Protein AF-0000000080278415 (afdb_homodimer)

Structure (mmCIF, N/CA/C/O backbone):
data_AF-0000000080278415-model_v1
#
loop_
_entity.id
_entity.type
_entity.pdbx_description
1 polymer 'MarR family transcriptional regulator'
#
loop_
_atom_site.group_PDB
_atom_site.id
_atom_site.type_symbol
_atom_site.label_atom_id
_atom_site.label_alt_id
_atom_site.label_comp_id
_atom_site.label_asym_id
_atom_site.label_entity_id
_atom_site.label_seq_id
_atom_site.pdbx_PDB_ins_code
_atom_site.Cartn_x
_atom_site.Cartn_y
_atom_site.Cartn_z
_atom_site.occupancy
_atom_site.B_iso_or_equiv
_atom_site.auth_seq_id
_atom_site.auth_comp_id
_atom_site.auth_asym_id
_atom_site.auth_atom_id
_atom_site.pdbx_PDB_model_num
ATOM 1 N N . MET A 1 1 ? 17.547 10.977 10.539 1 76.75 1 MET A N 1
ATOM 2 C CA . MET A 1 1 ? 17.5 10.383 9.203 1 76.75 1 MET A CA 1
ATOM 3 C C . MET A 1 1 ? 16.453 9.281 9.125 1 76.75 1 MET A C 1
ATOM 5 O O . MET A 1 1 ? 15.773 9.125 8.109 1 76.75 1 MET A O 1
ATOM 9 N N . GLN A 1 2 ? 16.172 8.758 10.32 1 91.12 2 GLN A N 1
ATOM 10 C CA . GLN A 1 2 ? 15.25 7.633 10.367 1 91.12 2 GLN A CA 1
ATOM 11 C C . GLN A 1 2 ? 13.812 8.078 10.109 1 91.12 2 GLN A C 1
ATOM 13 O O . GLN A 1 2 ? 13.109 7.477 9.297 1 91.12 2 GLN A O 1
ATOM 18 N N . ALA A 1 3 ? 13.523 9.219 10.625 1 93.81 3 ALA A N 1
ATOM 19 C CA . ALA A 1 3 ? 12.148 9.695 10.484 1 93.81 3 ALA A CA 1
ATOM 20 C C . ALA A 1 3 ? 11.852 10.078 9.039 1 93.81 3 ALA A C 1
ATOM 22 O O . ALA A 1 3 ? 10.766 9.797 8.523 1 93.81 3 ALA A O 1
ATOM 23 N N . ARG A 1 4 ? 12.812 10.695 8.398 1 95.94 4 ARG A N 1
ATOM 24 C CA . ARG A 1 4 ? 12.641 11.078 6.996 1 95.94 4 ARG A CA 1
ATOM 25 C C . ARG A 1 4 ? 12.516 9.844 6.105 1 95.94 4 ARG A C 1
ATOM 27 O O . ARG A 1 4 ? 11.625 9.773 5.258 1 95.94 4 ARG A O 1
ATOM 34 N N . THR A 1 5 ? 13.367 8.867 6.336 1 97.5 5 THR A N 1
ATOM 35 C CA . THR A 1 5 ? 13.352 7.652 5.535 1 97.5 5 THR A CA 1
ATOM 36 C C . THR A 1 5 ? 12.039 6.895 5.719 1 97.5 5 THR A C 1
ATOM 38 O O . THR A 1 5 ? 11.477 6.371 4.754 1 97.5 5 THR A O 1
ATOM 41 N N . ALA A 1 6 ? 11.57 6.91 6.973 1 97.44 6 ALA A N 1
ATOM 42 C CA . ALA A 1 6 ? 10.289 6.281 7.277 1 97.44 6 ALA A CA 1
ATOM 43 C C . ALA A 1 6 ? 9.148 6.965 6.527 1 97.44 6 ALA A C 1
ATOM 45 O O . ALA A 1 6 ? 8.258 6.297 5.996 1 97.44 6 ALA A O 1
ATOM 46 N N . ASN A 1 7 ? 9.211 8.234 6.453 1 97.5 7 ASN A N 1
ATOM 47 C CA . ASN A 1 7 ? 8.18 9 5.766 1 97.5 7 ASN A CA 1
ATOM 48 C C . ASN A 1 7 ? 8.203 8.75 4.262 1 97.5 7 ASN A C 1
ATOM 50 O O . ASN A 1 7 ? 7.152 8.547 3.643 1 97.5 7 ASN A O 1
ATOM 54 N N . LEU A 1 8 ? 9.375 8.711 3.654 1 98 8 LEU A N 1
ATOM 55 C CA . LEU A 1 8 ? 9.523 8.43 2.232 1 98 8 LEU A CA 1
ATOM 56 C C . LEU A 1 8 ? 9.031 7.016 1.911 1 98 8 LEU A C 1
ATOM 58 O O . LEU A 1 8 ? 8.375 6.801 0.895 1 98 8 LEU A O 1
ATOM 62 N N . LEU A 1 9 ? 9.32 6.078 2.812 1 98.5 9 LEU A N 1
ATOM 63 C CA . LEU A 1 9 ? 8.883 4.699 2.635 1 98.5 9 LEU A CA 1
ATOM 64 C C . LEU A 1 9 ? 7.355 4.617 2.637 1 98.5 9 LEU A C 1
ATOM 66 O O . LEU A 1 9 ? 6.766 3.957 1.778 1 98.5 9 LEU A O 1
ATOM 70 N N . GLY A 1 10 ? 6.75 5.293 3.635 1 98.38 10 GLY A N 1
ATOM 71 C CA . GLY A 1 10 ? 5.297 5.285 3.699 1 98.38 10 GLY A CA 1
ATOM 72 C C . GLY A 1 10 ? 4.641 5.848 2.453 1 98.38 10 GLY A C 1
ATOM 73 O O . GLY A 1 10 ? 3.666 5.285 1.95 1 98.38 10 GLY A O 1
ATOM 74 N N . ALA A 1 11 ? 5.191 6.922 1.9 1 98.31 11 ALA A N 1
ATOM 75 C CA . ALA A 1 11 ? 4.641 7.539 0.698 1 98.31 11 ALA A CA 1
ATOM 76 C C . ALA A 1 11 ? 4.809 6.629 -0.515 1 98.31 11 ALA A C 1
ATOM 78 O O . ALA A 1 11 ? 3.861 6.418 -1.274 1 98.31 11 ALA A O 1
ATOM 79 N N . ALA A 1 12 ? 5.992 6.094 -0.673 1 98.56 12 ALA A N 1
ATOM 80 C CA . ALA A 1 12 ? 6.258 5.215 -1.811 1 98.56 12 ALA A CA 1
ATOM 81 C C . ALA A 1 12 ? 5.395 3.961 -1.751 1 98.56 12 ALA A C 1
ATOM 83 O O . ALA A 1 12 ? 4.867 3.514 -2.773 1 98.56 12 ALA A O 1
ATOM 84 N N . ALA A 1 13 ? 5.273 3.402 -0.524 1 98.69 13 ALA A N 1
ATOM 85 C CA . ALA A 1 13 ? 4.48 2.184 -0.358 1 98.69 13 ALA A CA 1
ATOM 86 C C . ALA A 1 13 ? 3.021 2.422 -0.731 1 98.69 13 ALA A C 1
ATOM 88 O O . ALA A 1 13 ? 2.418 1.618 -1.446 1 98.69 13 ALA A O 1
ATOM 89 N N . LEU A 1 14 ? 2.488 3.525 -0.281 1 97.88 14 LEU A N 1
ATOM 90 C CA . LEU A 1 14 ? 1.099 3.842 -0.593 1 97.88 14 LEU A CA 1
ATOM 91 C C . LEU A 1 14 ? 0.91 4.043 -2.092 1 97.88 14 LEU A C 1
ATOM 93 O O . LEU A 1 14 ? -0.041 3.52 -2.678 1 97.88 14 LEU A O 1
ATOM 97 N N . ALA A 1 15 ? 1.818 4.734 -2.727 1 98.06 15 ALA A N 1
ATOM 98 C CA . ALA A 1 15 ? 1.701 5.023 -4.152 1 98.06 15 ALA A CA 1
ATOM 99 C C . ALA A 1 15 ? 1.838 3.748 -4.984 1 98.06 15 ALA A C 1
ATOM 101 O O . ALA A 1 15 ? 1.101 3.549 -5.949 1 98.06 15 ALA A O 1
ATOM 102 N N . VAL A 1 16 ? 2.74 2.908 -4.652 1 98.44 16 VAL A N 1
ATOM 103 C CA . VAL A 1 16 ? 2.951 1.646 -5.355 1 98.44 16 VAL A CA 1
ATOM 104 C C . VAL A 1 16 ? 1.723 0.754 -5.195 1 98.44 16 VAL A C 1
ATOM 106 O O . VAL A 1 16 ? 1.226 0.19 -6.176 1 98.44 16 VAL A O 1
ATOM 109 N N . THR A 1 17 ? 1.263 0.629 -3.957 1 97.88 17 THR A N 1
ATOM 110 C CA . THR A 1 17 ? 0.099 -0.21 -3.693 1 97.88 17 THR A CA 1
ATOM 111 C C . THR A 1 17 ? -1.123 0.306 -4.449 1 97.88 17 THR A C 1
ATOM 113 O O . THR A 1 17 ? -1.871 -0.476 -5.039 1 97.88 17 THR A O 1
ATOM 116 N N . ASP A 1 18 ? -1.338 1.62 -4.461 1 96.44 18 ASP A N 1
ATOM 117 C CA . ASP A 1 18 ? -2.441 2.211 -5.215 1 96.44 18 ASP A CA 1
ATOM 118 C C . ASP A 1 18 ? -2.361 1.837 -6.691 1 96.44 18 ASP A C 1
ATOM 120 O O . ASP A 1 18 ? -3.369 1.473 -7.301 1 96.44 18 ASP A O 1
ATOM 124 N N . ARG A 1 19 ? -1.213 1.948 -7.219 1 94.75 19 ARG A N 1
ATOM 125 C CA . ARG A 1 19 ? -1.019 1.646 -8.633 1 94.75 19 ARG A CA 1
ATOM 126 C C . ARG A 1 19 ? -1.337 0.184 -8.93 1 94.75 19 ARG A C 1
ATOM 128 O O . ARG A 1 19 ? -2.029 -0.122 -9.898 1 94.75 19 ARG A O 1
ATOM 135 N N . VAL A 1 20 ? -0.825 -0.7 -8.102 1 95.25 20 VAL A N 1
ATOM 136 C CA . VAL A 1 20 ? -1.005 -2.137 -8.289 1 95.25 20 VAL A CA 1
ATOM 137 C C . VAL A 1 20 ? -2.49 -2.484 -8.219 1 95.25 20 VAL A C 1
ATOM 139 O O . VAL A 1 20 ? -3.002 -3.213 -9.078 1 95.25 20 VAL A O 1
ATOM 142 N N . LEU A 1 21 ? -3.158 -1.95 -7.262 1 93.56 21 LEU A N 1
ATOM 143 C CA . LEU A 1 21 ? -4.562 -2.293 -7.062 1 93.56 21 LEU A CA 1
ATOM 144 C C . LEU A 1 21 ? -5.438 -1.647 -8.133 1 93.56 21 LEU A C 1
ATOM 146 O O 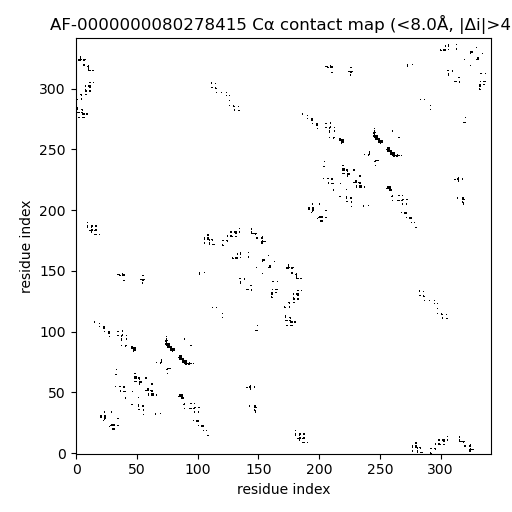. LEU A 1 21 ? -6.418 -2.244 -8.578 1 93.56 21 LEU A O 1
ATOM 150 N N . ALA A 1 22 ? -5.07 -0.436 -8.539 1 93.56 22 ALA A N 1
ATOM 151 C CA . ALA A 1 22 ? -5.793 0.203 -9.641 1 93.56 22 ALA A CA 1
ATOM 152 C C . ALA A 1 22 ? -5.66 -0.604 -10.93 1 93.56 22 ALA A C 1
ATOM 154 O O . ALA A 1 22 ? -6.629 -0.763 -11.672 1 93.56 22 ALA A O 1
ATOM 155 N N . ASP A 1 23 ? -4.504 -1.12 -11.203 1 92.12 23 ASP A N 1
ATOM 156 C CA . ASP A 1 23 ? -4.266 -1.931 -12.391 1 92.12 23 ASP A CA 1
ATOM 157 C C . ASP A 1 23 ? -5.078 -3.221 -12.352 1 92.12 23 ASP A C 1
ATOM 159 O O . ASP A 1 23 ? -5.617 -3.652 -13.375 1 92.12 23 ASP A O 1
ATOM 163 N N . ALA A 1 24 ? -5.156 -3.836 -11.148 1 91.88 24 ALA A N 1
ATOM 164 C CA . ALA A 1 24 ? -5.953 -5.051 -11 1 91.88 24 ALA A CA 1
ATOM 165 C C . ALA A 1 24 ? -7.422 -4.789 -11.328 1 91.88 24 ALA A C 1
ATOM 167 O O . ALA A 1 24 ? -8.062 -5.594 -12.008 1 91.88 24 ALA A O 1
ATOM 168 N N . HIS A 1 25 ? -7.898 -3.67 -10.867 1 92.25 25 HIS A N 1
ATOM 169 C CA . HIS A 1 25 ? -9.281 -3.297 -11.141 1 92.25 25 HIS A CA 1
ATOM 170 C C . HIS A 1 25 ? -9.492 -3.002 -12.617 1 92.25 25 HIS A C 1
ATOM 172 O O . HIS A 1 25 ? -10.445 -3.502 -13.227 1 92.25 25 HIS A O 1
ATOM 178 N N . ARG A 1 26 ? -8.625 -2.256 -13.164 1 92.69 26 ARG A N 1
ATOM 179 C CA . ARG A 1 26 ? -8.781 -1.8 -14.539 1 92.69 26 ARG A CA 1
ATOM 180 C C . ARG A 1 26 ? -8.609 -2.955 -15.523 1 92.69 26 ARG A C 1
ATOM 182 O O . ARG A 1 26 ? -9.367 -3.07 -16.484 1 92.69 26 ARG A O 1
ATOM 189 N N . LYS A 1 27 ? -7.672 -3.812 -15.242 1 90.94 27 LYS A N 1
ATOM 190 C CA . LYS A 1 27 ? -7.281 -4.82 -16.219 1 90.94 27 LYS A CA 1
ATOM 191 C C . LYS A 1 27 ? -8.062 -6.113 -16.016 1 90.94 27 LYS A C 1
ATOM 193 O O . LYS A 1 27 ? -8.328 -6.844 -16.984 1 90.94 27 LYS A O 1
ATOM 198 N N . ALA A 1 28 ? -8.438 -6.414 -14.789 1 93.31 28 ALA A N 1
ATOM 199 C CA . ALA A 1 28 ? -9.07 -7.699 -14.523 1 93.31 28 ALA A CA 1
ATOM 200 C C . ALA A 1 28 ? -10.445 -7.516 -13.906 1 93.31 28 ALA A C 1
ATOM 202 O O . ALA A 1 28 ? -11.188 -8.484 -13.711 1 93.31 28 ALA A O 1
ATOM 203 N N . GLY A 1 29 ? -10.797 -6.328 -13.516 1 94.19 29 GLY A N 1
ATOM 204 C CA . GLY A 1 29 ? -12.102 -6.051 -12.938 1 94.19 29 GLY A CA 1
ATOM 205 C C . GLY A 1 29 ? -12.297 -6.688 -11.57 1 94.19 29 GLY A C 1
ATOM 206 O O . GLY A 1 29 ? -13.406 -7.098 -11.227 1 94.19 29 GLY A O 1
ATOM 207 N N . VAL A 1 30 ? -11.227 -6.887 -10.828 1 95.56 30 VAL A N 1
ATOM 208 C CA . VAL A 1 30 ? -11.359 -7.59 -9.562 1 95.56 30 VAL A CA 1
ATOM 209 C C . VAL A 1 30 ? -10.891 -6.691 -8.414 1 95.56 30 VAL A C 1
ATOM 211 O O . VAL A 1 30 ? -10.133 -5.746 -8.633 1 95.56 30 VAL A O 1
ATOM 214 N N . SER A 1 31 ? -11.352 -6.953 -7.219 1 96.06 31 SER A N 1
ATOM 215 C CA . SER A 1 31 ? -10.922 -6.273 -6 1 96.06 31 SER A CA 1
ATOM 216 C C . SER A 1 31 ? -9.523 -6.719 -5.578 1 96.06 31 SER A C 1
ATOM 218 O O . SER A 1 31 ? -8.977 -7.672 -6.133 1 96.06 31 SER A O 1
ATOM 220 N N . ALA A 1 32 ? -9.031 -6.016 -4.613 1 96.31 32 ALA A N 1
ATOM 221 C CA . ALA A 1 32 ? -7.715 -6.355 -4.074 1 96.31 32 ALA A CA 1
ATOM 222 C C . ALA A 1 32 ? -7.691 -7.785 -3.549 1 96.31 32 ALA A C 1
ATOM 224 O O . ALA A 1 32 ? -6.766 -8.547 -3.842 1 96.31 32 ALA A O 1
ATOM 225 N N . SER A 1 33 ? -8.719 -8.141 -2.803 1 97 33 SER A N 1
ATOM 226 C CA . SER A 1 33 ? -8.773 -9.484 -2.225 1 97 33 SER A CA 1
ATOM 227 C C . SER A 1 33 ? -8.961 -10.547 -3.303 1 97 33 SER A C 1
ATOM 229 O O . SER A 1 33 ? -8.367 -11.625 -3.229 1 97 33 SER A O 1
ATOM 231 N N . ALA A 1 34 ? -9.758 -10.227 -4.266 1 97.69 34 ALA A N 1
ATOM 232 C CA . ALA A 1 34 ? -9.961 -11.164 -5.371 1 97.69 34 ALA A CA 1
ATOM 233 C C . ALA A 1 34 ? -8.672 -11.359 -6.172 1 97.69 34 ALA A C 1
ATOM 235 O O . ALA A 1 34 ? -8.352 -12.477 -6.582 1 97.69 34 ALA A O 1
ATOM 236 N N . ALA A 1 35 ? -7.969 -10.281 -6.398 1 98.12 35 ALA A N 1
ATOM 237 C CA . ALA A 1 35 ? -6.68 -10.367 -7.082 1 98.12 35 ALA A CA 1
ATOM 238 C C . ALA A 1 35 ? -5.723 -11.281 -6.32 1 98.12 35 ALA A C 1
ATOM 240 O O . ALA A 1 35 ? -5.098 -12.164 -6.914 1 98.12 35 ALA A O 1
ATOM 241 N N . ALA A 1 36 ? -5.672 -11.086 -5.051 1 97.94 36 ALA A N 1
ATOM 242 C CA . ALA A 1 36 ? -4.809 -11.922 -4.219 1 97.94 36 ALA A CA 1
ATOM 243 C C . ALA A 1 36 ? -5.234 -13.383 -4.273 1 97.94 36 ALA A C 1
ATOM 245 O O . ALA A 1 36 ? -4.395 -14.281 -4.391 1 97.94 36 ALA A O 1
ATOM 246 N N . ALA A 1 37 ? -6.492 -13.602 -4.215 1 97.25 37 ALA A N 1
ATOM 247 C CA . ALA A 1 37 ? -7.016 -14.969 -4.246 1 97.25 37 ALA A CA 1
ATOM 248 C C . ALA A 1 37 ? -6.648 -15.664 -5.555 1 97.25 37 ALA A C 1
ATOM 250 O O . ALA A 1 37 ? -6.223 -16.812 -5.551 1 97.25 37 ALA A O 1
ATOM 251 N N . LEU A 1 38 ? -6.801 -14.938 -6.625 1 97.38 38 LEU A N 1
ATOM 252 C CA . LEU A 1 38 ? -6.484 -15.492 -7.934 1 97.38 38 LEU A CA 1
ATOM 253 C C . LEU A 1 38 ? -5 -15.844 -8.031 1 97.38 38 LEU A C 1
ATOM 255 O O . LEU A 1 38 ? -4.645 -16.938 -8.492 1 97.38 38 LEU A O 1
ATOM 259 N N . VAL A 1 39 ? -4.176 -15.016 -7.57 1 97.12 39 VAL A N 1
ATOM 260 C CA . VAL A 1 39 ? -2.734 -15.211 -7.664 1 97.12 39 VAL A CA 1
ATOM 261 C C . VAL A 1 39 ? -2.312 -16.359 -6.746 1 97.12 39 VAL A C 1
ATOM 263 O O . VAL A 1 39 ? -1.596 -17.266 -7.168 1 97.12 39 VAL A O 1
ATOM 266 N N . VAL A 1 40 ? -2.82 -16.375 -5.523 1 96 40 VAL A N 1
ATOM 267 C CA . VAL A 1 40 ? -2.477 -17.406 -4.555 1 96 40 VAL A CA 1
ATOM 268 C C . VAL A 1 40 ? -2.945 -18.766 -5.066 1 96 40 VAL A C 1
ATOM 270 O O . VAL A 1 40 ? -2.211 -19.766 -4.98 1 96 40 VAL A O 1
ATOM 273 N N . ALA A 1 41 ? -4.086 -18.812 -5.605 1 95 41 ALA A N 1
ATOM 274 C CA . ALA A 1 41 ? -4.637 -20.078 -6.105 1 95 41 ALA A CA 1
ATOM 275 C C . ALA A 1 41 ? -3.865 -20.562 -7.324 1 95 41 ALA A C 1
ATOM 277 O O . ALA A 1 41 ? -3.82 -21.766 -7.594 1 95 41 ALA A O 1
ATOM 278 N N . SER A 1 42 ? -3.283 -19.656 -8.086 1 94.69 42 SER A N 1
ATOM 279 C CA . SER A 1 42 ? -2.584 -20.016 -9.312 1 94.69 42 SER A CA 1
ATOM 280 C C . SER A 1 42 ? -1.256 -20.703 -9.008 1 94.69 42 SER A C 1
ATOM 282 O O . SER A 1 42 ? -0.666 -21.344 -9.883 1 94.69 42 SER A O 1
ATOM 284 N N . ALA A 1 43 ? -0.805 -20.625 -7.863 1 86.38 43 ALA A N 1
ATOM 285 C CA . ALA A 1 43 ? 0.469 -21.219 -7.477 1 86.38 43 ALA A CA 1
ATOM 286 C C . ALA A 1 43 ? 0.309 -22.719 -7.195 1 86.38 43 ALA A C 1
ATOM 288 O O . ALA A 1 43 ? 1.299 -23.422 -7.027 1 86.38 43 ALA A O 1
ATOM 289 N N . GLY A 1 44 ? -0.934 -23.391 -7.469 1 74.56 44 GLY A N 1
ATOM 290 C CA . GLY A 1 44 ? -1.065 -24.812 -7.754 1 74.56 44 GLY A CA 1
ATOM 291 C C . GLY A 1 44 ? -1.834 -25.578 -6.688 1 74.56 44 GLY A C 1
ATOM 292 O O . GLY A 1 44 ? -2.203 -26.734 -6.883 1 74.56 44 GLY A O 1
ATOM 293 N N . SER A 1 45 ? -2.174 -25.125 -5.512 1 70.12 45 SER A N 1
ATOM 294 C CA . SER A 1 45 ? -2.789 -26.016 -4.535 1 70.12 45 SER A CA 1
ATOM 295 C C . SER A 1 45 ? -4.285 -25.75 -4.402 1 70.12 45 SER A C 1
ATOM 297 O O . SER A 1 45 ? -4.734 -24.609 -4.605 1 70.12 45 SER A O 1
ATOM 299 N N . ALA A 1 46 ? -4.93 -27.016 -4.559 1 78.19 46 ALA A N 1
ATOM 300 C CA . ALA A 1 46 ? -6.332 -26.891 -4.168 1 78.19 46 ALA A CA 1
ATOM 301 C C . ALA A 1 46 ? -6.461 -26.375 -2.74 1 78.19 46 ALA A C 1
ATOM 303 O O . ALA A 1 46 ? -5.715 -26.797 -1.851 1 78.19 46 ALA A O 1
ATOM 304 N N . LEU A 1 47 ? -7.277 -25.391 -2.607 1 90 47 LEU A N 1
ATOM 305 C CA . LEU A 1 47 ? -7.441 -24.766 -1.299 1 90 47 LEU A CA 1
ATOM 306 C C . LEU A 1 47 ? -8.906 -24.75 -0.88 1 90 47 LEU A C 1
ATOM 308 O O . LEU A 1 47 ? -9.797 -24.625 -1.724 1 90 47 LEU A O 1
ATOM 312 N N . SER A 1 48 ? -9.094 -25 0.382 1 92.94 48 SER A N 1
ATOM 313 C CA . SER A 1 48 ? -10.422 -24.703 0.911 1 92.94 48 SER A CA 1
ATOM 314 C C . SER A 1 48 ? -10.672 -23.203 0.971 1 92.94 48 SER A C 1
ATOM 316 O O . SER A 1 48 ? -9.727 -22.406 0.96 1 92.94 48 SER A O 1
ATOM 318 N N . VAL A 1 49 ? -11.945 -22.875 1.037 1 93.31 49 VAL A N 1
ATOM 319 C CA . VAL A 1 49 ? -12.312 -21.469 1.164 1 93.31 49 VAL A CA 1
ATOM 320 C C . VAL A 1 49 ? -11.672 -20.891 2.42 1 93.31 49 VAL A C 1
ATOM 322 O O . VAL A 1 49 ? -11.172 -19.75 2.4 1 93.31 49 VAL A O 1
ATOM 325 N N . THR A 1 50 ? -11.648 -21.672 3.416 1 93.38 50 THR A N 1
ATOM 326 C CA . THR A 1 50 ? -11.07 -21.25 4.688 1 93.38 50 THR A CA 1
ATOM 327 C C . THR A 1 50 ? -9.57 -21.016 4.547 1 93.38 50 THR A C 1
ATOM 329 O O . THR A 1 50 ? -9.055 -19.984 4.992 1 93.38 50 THR A O 1
ATOM 332 N N . GLU A 1 51 ? -8.953 -21.922 3.975 1 93.69 51 GLU A N 1
ATOM 333 C CA . GLU A 1 51 ? -7.508 -21.812 3.789 1 93.69 51 GLU A CA 1
ATOM 334 C C . GLU A 1 51 ? -7.16 -20.641 2.865 1 93.69 51 GLU A C 1
ATOM 336 O O . GLU A 1 51 ? -6.195 -19.922 3.107 1 93.69 51 GLU A O 1
ATOM 341 N N . LEU A 1 52 ? -7.902 -20.453 1.806 1 94.94 52 LEU A N 1
ATOM 342 C CA . LEU A 1 52 ? -7.695 -19.344 0.889 1 94.94 52 LEU A CA 1
ATOM 343 C C . LEU A 1 52 ? -7.84 -18 1.615 1 94.94 52 LEU A C 1
ATOM 345 O O . LEU A 1 52 ? -6.992 -17.125 1.471 1 94.94 52 LEU A O 1
ATOM 349 N N . GLY A 1 53 ? -8.93 -17.891 2.373 1 96.12 53 GLY A N 1
ATOM 350 C CA . GLY A 1 53 ? -9.133 -16.688 3.154 1 96.12 53 GLY A CA 1
ATOM 351 C C . GLY A 1 53 ? -7.988 -16.391 4.102 1 96.12 53 GLY A C 1
ATOM 352 O O . GLY A 1 53 ? -7.516 -15.25 4.176 1 96.12 53 GLY A O 1
ATOM 353 N N . ARG A 1 54 ? -7.465 -17.406 4.777 1 94.62 54 ARG A N 1
ATOM 354 C CA . ARG A 1 54 ? -6.355 -17.266 5.715 1 94.62 54 ARG A CA 1
ATOM 355 C C . ARG A 1 54 ? -5.098 -16.781 5 1 94.62 54 ARG A C 1
ATOM 357 O O . ARG A 1 54 ? -4.395 -15.891 5.5 1 94.62 54 ARG A O 1
ATOM 364 N N . ARG A 1 55 ? -4.848 -17.25 3.873 1 95.31 55 ARG A N 1
ATOM 365 C CA . ARG A 1 55 ? -3.631 -16.922 3.133 1 95.31 55 ARG A CA 1
ATOM 366 C C . ARG A 1 55 ? -3.65 -15.484 2.643 1 95.31 55 ARG A C 1
ATOM 368 O O . ARG A 1 55 ? -2.598 -14.891 2.391 1 95.31 55 ARG A O 1
ATOM 375 N N . ILE A 1 56 ? -4.891 -14.938 2.539 1 96.94 56 ILE A N 1
ATOM 376 C CA . ILE A 1 56 ? -4.922 -13.586 1.985 1 96.94 56 ILE A CA 1
ATOM 377 C C . ILE A 1 56 ? -5.508 -12.625 3.014 1 96.94 56 ILE A C 1
ATOM 379 O O . ILE A 1 56 ? -5.898 -11.5 2.672 1 96.94 56 ILE A O 1
ATOM 383 N N . GLY A 1 57 ? -5.703 -13.055 4.176 1 96.38 57 GLY A N 1
ATOM 384 C CA . GLY A 1 57 ? -6.016 -12.18 5.297 1 96.38 57 GLY A CA 1
ATOM 385 C C . GLY A 1 57 ? -7.492 -11.844 5.391 1 96.38 57 GLY A C 1
ATOM 386 O O . GLY A 1 57 ? -7.855 -10.727 5.773 1 96.38 57 GLY A O 1
ATOM 387 N N . LEU A 1 58 ? -8.344 -12.758 5.066 1 97.31 58 LEU A N 1
ATOM 388 C CA . LEU A 1 58 ? -9.781 -12.523 5.145 1 97.31 58 LEU A CA 1
ATOM 389 C C . LEU A 1 58 ? -10.414 -13.383 6.23 1 97.31 58 LEU A C 1
ATOM 391 O O . LEU A 1 58 ? -9.961 -14.5 6.484 1 97.31 58 LEU A O 1
ATOM 395 N N . SER A 1 59 ? -11.469 -12.805 6.801 1 96.75 59 SER A N 1
ATOM 396 C CA . SER A 1 59 ? -12.328 -13.641 7.625 1 96.75 59 SER A CA 1
ATOM 397 C C . SER A 1 59 ? -13.039 -14.695 6.785 1 96.75 59 SER A C 1
ATOM 399 O O . SER A 1 59 ? -13.125 -14.57 5.562 1 96.75 59 SER A O 1
ATOM 401 N N . GLN A 1 60 ? -13.547 -15.688 7.426 1 95.25 60 GLN A N 1
ATOM 402 C CA . GLN A 1 60 ? -14.242 -16.766 6.734 1 95.25 60 GLN A CA 1
ATOM 403 C C . GLN A 1 60 ? -15.445 -16.234 5.957 1 95.25 60 GLN A C 1
ATOM 405 O O . GLN A 1 60 ? -15.672 -16.609 4.809 1 95.25 60 GLN A O 1
ATOM 410 N N . SER A 1 61 ? -16.188 -15.359 6.586 1 97.31 61 SER A N 1
ATOM 411 C CA . SER A 1 61 ? -17.375 -14.805 5.93 1 97.31 61 SER A CA 1
ATOM 412 C C . SER A 1 61 ? -16.984 -13.977 4.711 1 97.31 61 SER A C 1
ATOM 414 O O . SER A 1 61 ? -17.625 -14.062 3.664 1 97.31 61 SER A O 1
ATOM 416 N N . ALA A 1 62 ? -15.922 -13.18 4.812 1 97.44 62 ALA A N 1
ATOM 417 C CA . ALA A 1 62 ? -15.453 -12.367 3.693 1 97.44 62 ALA A CA 1
ATOM 418 C C . ALA A 1 62 ? -14.906 -13.25 2.572 1 97.44 62 ALA A C 1
ATOM 420 O O . ALA A 1 62 ? -15.125 -12.969 1.393 1 97.44 62 ALA A O 1
ATOM 421 N N . ALA A 1 63 ? -14.234 -14.305 2.961 1 96.94 63 ALA A N 1
ATOM 422 C CA . ALA A 1 63 ? -13.688 -15.242 1.983 1 96.94 63 ALA A CA 1
ATOM 423 C C . ALA A 1 63 ? -14.805 -15.945 1.215 1 96.94 63 ALA A C 1
ATOM 425 O O . ALA A 1 63 ? -14.727 -16.094 -0.006 1 96.94 63 ALA A O 1
ATOM 426 N N . ALA A 1 64 ? -15.789 -16.344 1.915 1 96.81 64 ALA A N 1
ATOM 427 C CA . ALA A 1 64 ? -16.922 -17.016 1.278 1 96.81 64 ALA A CA 1
ATOM 428 C C . ALA A 1 64 ? -17.594 -16.109 0.254 1 96.81 64 ALA A C 1
ATOM 430 O O . ALA A 1 64 ? -17.859 -16.516 -0.874 1 96.81 64 ALA A O 1
ATOM 431 N N . ARG A 1 65 ? -17.781 -14.883 0.655 1 97.69 65 ARG A N 1
ATOM 432 C CA . ARG A 1 65 ? -18.406 -13.922 -0.245 1 97.69 65 ARG A CA 1
ATOM 433 C C . ARG A 1 65 ? -17.531 -13.672 -1.47 1 97.69 65 ARG A C 1
ATOM 435 O O . ARG A 1 65 ? -18.031 -13.562 -2.588 1 97.69 65 ARG A O 1
ATOM 442 N N . MET A 1 66 ? -16.281 -13.539 -1.264 1 97.31 66 MET A N 1
ATOM 443 C CA . MET A 1 66 ? -15.336 -13.312 -2.355 1 97.31 66 MET A CA 1
ATOM 444 C C . MET A 1 66 ? -15.328 -14.492 -3.324 1 97.31 66 MET A C 1
ATOM 446 O O . MET A 1 66 ? -15.391 -14.305 -4.539 1 97.31 66 MET A O 1
ATOM 450 N N . VAL A 1 67 ? -15.344 -15.688 -2.785 1 96.56 67 VAL A N 1
ATOM 451 C CA . VAL A 1 67 ? -15.336 -16.891 -3.623 1 96.56 67 VAL A CA 1
ATOM 452 C C . VAL A 1 67 ? -16.641 -16.984 -4.398 1 96.56 67 VAL A C 1
ATOM 454 O O . VAL A 1 67 ? -16.656 -17.328 -5.582 1 96.56 67 VAL A O 1
ATOM 457 N N . ASP A 1 68 ? -17.734 -16.672 -3.703 1 97.31 68 ASP A N 1
ATOM 458 C CA . ASP A 1 68 ? -19.031 -16.641 -4.379 1 97.31 68 ASP A CA 1
ATOM 459 C C . ASP A 1 68 ? -19 -15.695 -5.582 1 97.31 68 ASP A C 1
ATOM 461 O O . ASP A 1 68 ? -19.453 -16.062 -6.668 1 97.31 68 ASP A O 1
ATOM 465 N N . SER A 1 69 ? -18.438 -14.562 -5.395 1 97.69 69 SER A N 1
ATOM 466 C CA . SER A 1 69 ? -18.359 -13.562 -6.453 1 97.69 69 SER A CA 1
ATOM 467 C C . SER A 1 69 ? -17.484 -14.039 -7.605 1 97.69 69 SER A C 1
ATOM 469 O O . SER A 1 69 ? -17.844 -13.867 -8.773 1 97.69 69 SER A O 1
ATOM 471 N N . LEU A 1 70 ? -16.391 -14.656 -7.316 1 97.62 70 LEU A N 1
ATOM 472 C CA . LEU A 1 70 ? -15.445 -15.133 -8.328 1 97.62 70 LEU A CA 1
ATOM 473 C C . LEU A 1 70 ? -16.031 -16.312 -9.094 1 97.62 70 LEU A C 1
ATOM 475 O O . LEU A 1 70 ? -15.773 -16.484 -10.289 1 97.62 70 LEU A O 1
ATOM 479 N N . GLU A 1 71 ? -16.766 -17.141 -8.383 1 97.25 71 GLU A N 1
ATOM 480 C CA . GLU A 1 71 ? -17.453 -18.25 -9.039 1 97.25 71 GLU A CA 1
ATOM 481 C C . GLU A 1 71 ? -18.516 -17.734 -10.008 1 97.25 71 GLU A C 1
ATOM 483 O O . GLU A 1 71 ? -18.625 -18.234 -11.133 1 97.25 71 GLU A O 1
ATOM 488 N N . GLN A 1 72 ? -19.266 -16.766 -9.562 1 97.56 72 GLN A N 1
ATOM 489 C CA . GLN A 1 72 ? -20.297 -16.172 -10.406 1 97.56 72 GLN A CA 1
ATOM 490 C C . GLN A 1 72 ? -19.688 -15.555 -11.664 1 97.56 72 GLN A C 1
ATOM 492 O O . GLN A 1 72 ? -20.297 -15.562 -12.734 1 97.56 72 GLN A O 1
ATOM 497 N N . ARG A 1 73 ? -18.438 -15.109 -11.594 1 97.5 73 ARG A N 1
ATOM 498 C CA . ARG A 1 73 ? -17.75 -14.492 -12.719 1 97.5 73 ARG A CA 1
ATOM 499 C C . ARG A 1 73 ? -17.031 -15.531 -13.562 1 97.5 73 ARG A C 1
ATOM 501 O O . ARG A 1 73 ? -16.375 -15.195 -14.555 1 97.5 73 ARG A O 1
ATOM 508 N N . GLY A 1 74 ? -17.109 -16.766 -13.102 1 97.56 74 GLY A N 1
ATOM 509 C CA . GLY A 1 74 ? -16.516 -17.859 -13.867 1 97.56 74 GLY A CA 1
ATOM 510 C C . GLY A 1 74 ? -15.023 -17.984 -13.68 1 97.56 74 GLY A C 1
ATOM 511 O O . GLY A 1 74 ? -14.328 -18.578 -14.5 1 97.56 74 GLY A O 1
ATOM 512 N N . LEU A 1 75 ? -14.461 -17.422 -12.594 1 97.81 75 LEU A N 1
ATOM 513 C CA . LEU A 1 75 ? -13.023 -17.422 -12.367 1 97.81 75 LEU A CA 1
ATOM 514 C C . LEU A 1 75 ? -12.625 -18.547 -11.414 1 97.81 75 LEU A C 1
ATOM 516 O O . LEU A 1 75 ? -11.469 -18.984 -11.414 1 97.81 75 LEU A O 1
ATOM 520 N N . PHE A 1 76 ? -13.523 -18.984 -10.562 1 96.56 76 PHE A N 1
ATOM 521 C CA . PHE A 1 76 ? -13.344 -20.109 -9.648 1 96.56 76 PHE A CA 1
ATOM 522 C C . PHE A 1 76 ? -14.406 -21.172 -9.898 1 96.56 76 PHE A C 1
ATOM 524 O O . PHE A 1 76 ? -15.484 -20.875 -10.414 1 96.56 76 PHE A O 1
ATOM 531 N N . ALA A 1 77 ? -14.086 -22.375 -9.547 1 94.94 77 ALA A N 1
ATOM 532 C CA . ALA A 1 77 ? -15.023 -23.5 -9.492 1 94.94 77 ALA A CA 1
ATOM 533 C C . ALA A 1 77 ? -14.883 -24.266 -8.18 1 94.94 77 ALA A C 1
ATOM 535 O O . ALA A 1 77 ? -13.766 -24.516 -7.715 1 94.94 77 ALA A O 1
ATOM 536 N N . ARG A 1 78 ? -15.977 -24.578 -7.602 1 91.25 78 ARG A N 1
ATOM 537 C CA . ARG A 1 78 ? -15.977 -25.422 -6.41 1 91.25 78 ARG A CA 1
ATOM 538 C C . ARG A 1 78 ? -15.961 -26.906 -6.785 1 91.25 78 ARG A C 1
ATOM 540 O O . ARG A 1 78 ? -16.609 -27.312 -7.746 1 91.25 78 ARG A O 1
ATOM 547 N N . ARG A 1 79 ? -15.164 -27.562 -6.047 1 87 79 ARG A N 1
ATOM 548 C CA . ARG A 1 79 ? -15.102 -29.016 -6.262 1 87 79 ARG A CA 1
ATOM 549 C C . ARG A 1 79 ? -15.289 -29.766 -4.949 1 87 79 ARG A C 1
ATOM 551 O O . ARG A 1 79 ? -14.656 -29.438 -3.941 1 87 79 ARG A O 1
ATOM 558 N N . PRO A 1 80 ? -16.375 -30.578 -5.039 1 77.31 80 PRO A N 1
ATOM 559 C CA . PRO A 1 80 ? -16.547 -31.406 -3.844 1 77.31 80 PRO A CA 1
ATOM 560 C C . PRO A 1 80 ? -15.352 -32.344 -3.602 1 77.31 80 PRO A C 1
ATOM 562 O O . PRO A 1 80 ? -14.758 -32.844 -4.555 1 77.31 80 PRO A O 1
ATOM 565 N N . ARG A 1 81 ? -14.602 -32.094 -2.615 1 67.44 81 ARG A N 1
ATOM 566 C CA . ARG A 1 81 ? -13.609 -33.125 -2.27 1 67.44 81 ARG A CA 1
ATOM 567 C C . ARG A 1 81 ? -14.234 -34.219 -1.418 1 67.44 81 ARG A C 1
ATOM 569 O O . ARG A 1 81 ? -15.414 -34.156 -1.06 1 67.44 81 ARG A O 1
ATOM 576 N N . GLN A 1 82 ? -13.32 -35.25 -1.239 1 59.38 82 GLN A N 1
ATOM 577 C CA . GLN A 1 82 ? -13.703 -36.344 -0.358 1 59.38 82 GLN A CA 1
ATOM 578 C C . GLN A 1 82 ? -14.008 -35.844 1.05 1 59.38 82 GLN A C 1
ATOM 580 O O . GLN A 1 82 ? -13.219 -35.094 1.628 1 59.38 82 GLN A O 1
ATOM 585 N N . GLY A 1 83 ? -15.234 -36 1.453 1 60.09 83 GLY A N 1
ATOM 586 C CA . GLY A 1 83 ? -15.773 -35.594 2.738 1 60.09 83 GLY A CA 1
ATOM 587 C C . GLY A 1 83 ? -16.531 -34.281 2.676 1 60.09 83 GLY A C 1
ATOM 588 O O . GLY A 1 83 ? -17.219 -34 1.694 1 60.09 83 GLY A O 1
ATOM 589 N N . ARG A 1 84 ? -16.453 -33.562 3.732 1 61.12 84 ARG A N 1
ATOM 590 C CA . ARG A 1 84 ? -17.312 -32.406 3.93 1 61.12 84 ARG A CA 1
ATOM 591 C C . ARG A 1 84 ? -16.609 -31.125 3.484 1 61.12 84 ARG A C 1
ATOM 593 O O . ARG A 1 84 ? -17.203 -30.047 3.461 1 61.12 84 ARG A O 1
ATOM 600 N N . GLU A 1 85 ? -15.266 -31.391 2.863 1 75.12 85 GLU A N 1
ATOM 601 C CA . GLU A 1 85 ? -14.633 -30.109 2.596 1 75.12 85 GLU A CA 1
ATOM 602 C C . GLU A 1 85 ? -14.758 -29.734 1.123 1 75.12 85 GLU A C 1
ATOM 604 O O . GLU A 1 85 ? -14.617 -30.578 0.242 1 75.12 85 GLU A O 1
ATOM 609 N N . VAL A 1 86 ? -15.203 -28.547 0.908 1 84.25 86 VAL A N 1
ATOM 610 C CA . VAL A 1 86 ? -15.312 -28 -0.439 1 84.25 86 VAL A CA 1
ATOM 611 C C . VAL A 1 86 ? -14.047 -27.219 -0.781 1 84.25 86 VAL A C 1
ATOM 613 O O . VAL A 1 86 ? -13.586 -26.391 0.016 1 84.25 86 VAL A O 1
ATOM 616 N N . THR A 1 87 ? -13.43 -27.656 -1.888 1 91.38 87 THR A N 1
ATOM 617 C CA . THR A 1 87 ? -12.25 -26.938 -2.35 1 91.38 87 THR A CA 1
ATOM 618 C C . THR A 1 87 ? -12.594 -26.031 -3.518 1 91.38 87 THR A C 1
ATOM 620 O O . THR A 1 87 ? -13.648 -26.172 -4.141 1 91.38 87 THR A O 1
ATOM 623 N N . VAL A 1 88 ? -11.727 -25.078 -3.689 1 92.81 88 VAL A N 1
ATOM 624 C CA . VAL A 1 88 ? -11.898 -24.141 -4.801 1 92.81 88 VAL A CA 1
ATOM 625 C C . VAL A 1 88 ? -10.672 -24.188 -5.707 1 92.81 88 VAL A C 1
ATOM 627 O O . VAL A 1 88 ? -9.539 -24.312 -5.227 1 92.81 88 VAL A O 1
ATOM 630 N N . GLU A 1 89 ? -10.984 -24.141 -7.016 1 93.56 89 GLU A N 1
ATOM 631 C CA . GLU A 1 89 ? -9.922 -24.109 -8.016 1 93.56 89 GLU A CA 1
ATOM 632 C C . GLU A 1 89 ? -10.195 -23.062 -9.086 1 93.56 89 GLU A C 1
ATOM 634 O O . GLU A 1 89 ? -11.344 -22.656 -9.297 1 93.56 89 GLU A O 1
ATOM 639 N N . LEU A 1 90 ? -9.109 -22.656 -9.711 1 96.19 90 LEU A N 1
ATOM 640 C CA . LEU A 1 90 ? -9.266 -21.719 -10.812 1 96.19 90 LEU A CA 1
ATOM 641 C C . LEU A 1 90 ? -9.836 -22.422 -12.039 1 96.19 90 LEU A C 1
ATOM 643 O O . LEU A 1 90 ? -9.461 -23.547 -12.352 1 96.19 90 LEU A O 1
ATOM 647 N N . THR A 1 91 ? -10.758 -21.75 -12.68 1 96.25 91 THR A N 1
ATOM 648 C CA . THR A 1 91 ? -11.102 -22.141 -14.039 1 96.25 91 THR A CA 1
ATOM 649 C C . THR A 1 91 ? -9.992 -21.75 -15.008 1 96.25 91 THR A C 1
ATOM 651 O O . THR A 1 91 ? -8.992 -21.141 -14.609 1 96.25 91 THR A O 1
ATOM 654 N N . ALA A 1 92 ? -10.18 -22.156 -16.312 1 96.94 92 ALA A N 1
ATOM 655 C CA . ALA A 1 92 ? -9.234 -21.719 -17.328 1 96.94 92 ALA A CA 1
ATOM 656 C C . ALA A 1 92 ? -9.172 -20.188 -17.406 1 96.94 92 ALA A C 1
ATOM 658 O O . ALA A 1 92 ? -8.086 -19.609 -17.516 1 96.94 92 ALA A O 1
ATOM 659 N N . GLU A 1 93 ? -10.289 -19.562 -17.328 1 97.62 93 GLU A N 1
ATOM 660 C CA . GLU A 1 93 ? -10.352 -18.109 -17.328 1 97.62 93 GLU A CA 1
ATOM 661 C C . GLU A 1 93 ? -9.727 -17.516 -16.078 1 97.62 93 GLU A C 1
ATOM 663 O O . GLU A 1 93 ? -9.07 -16.469 -16.141 1 97.62 93 GLU A O 1
ATOM 668 N N . GLY A 1 94 ? -9.961 -18.172 -14.93 1 97.44 94 GLY A N 1
ATOM 669 C CA . GLY A 1 94 ? -9.328 -17.75 -13.688 1 97.44 94 GLY A CA 1
ATOM 670 C C . GLY A 1 94 ? -7.812 -17.75 -13.758 1 97.44 94 GLY A C 1
ATOM 671 O O . GLY A 1 94 ? -7.156 -16.828 -13.297 1 97.44 94 GLY A O 1
ATOM 672 N N . ARG A 1 95 ? -7.328 -18.812 -14.391 1 96.88 95 ARG A N 1
ATOM 673 C CA . ARG A 1 95 ? -5.883 -18.922 -14.547 1 96.88 95 ARG A CA 1
ATOM 674 C C . ARG A 1 95 ? -5.34 -17.828 -15.461 1 96.88 95 ARG A C 1
ATOM 676 O O . ARG A 1 95 ? -4.281 -17.25 -15.188 1 96.88 95 ARG A O 1
ATOM 683 N N . ARG A 1 96 ? -6.047 -17.562 -16.484 1 97.38 96 ARG A N 1
ATOM 684 C CA . ARG A 1 96 ? -5.648 -16.5 -17.391 1 97.38 96 ARG A CA 1
ATOM 685 C C . ARG A 1 96 ? -5.668 -15.148 -16.703 1 97.38 96 ARG A C 1
ATOM 687 O O . ARG A 1 96 ? -4.766 -14.336 -16.891 1 97.38 96 ARG A O 1
ATOM 694 N N . THR A 1 97 ? -6.664 -14.938 -15.914 1 97.81 97 THR A N 1
ATOM 695 C CA . THR A 1 97 ? -6.781 -13.68 -15.188 1 97.81 97 THR A CA 1
ATOM 696 C C . THR A 1 97 ? -5.652 -13.539 -14.172 1 97.81 97 THR A C 1
ATOM 698 O O . THR A 1 97 ? -5.055 -12.461 -14.047 1 97.81 97 THR A O 1
ATOM 701 N N . ALA A 1 98 ? -5.363 -14.602 -13.469 1 97.19 98 ALA A N 1
ATOM 702 C CA . ALA A 1 98 ? -4.254 -14.578 -12.523 1 97.19 98 ALA A CA 1
ATOM 703 C C . ALA A 1 98 ? -2.941 -14.242 -13.219 1 97.19 98 ALA A C 1
ATOM 705 O O . ALA A 1 98 ? -2.162 -13.422 -12.727 1 97.19 98 ALA A O 1
ATOM 706 N N . GLN A 1 99 ? -2.762 -14.844 -14.344 1 96.38 99 GLN A N 1
ATOM 707 C CA . GLN A 1 99 ? -1.54 -14.578 -15.102 1 96.38 99 GLN A CA 1
ATOM 708 C C . GLN A 1 99 ? -1.472 -13.125 -15.555 1 96.38 99 GLN A C 1
ATOM 710 O O . GLN A 1 99 ? -0.41 -12.5 -15.492 1 96.38 99 GLN A O 1
ATOM 715 N N . THR A 1 100 ? -2.566 -12.609 -15.977 1 97 100 THR A N 1
ATOM 716 C CA . THR A 1 100 ? -2.639 -11.203 -16.375 1 97 100 THR A CA 1
ATOM 717 C C . THR A 1 100 ? -2.293 -10.289 -15.203 1 97 100 THR A C 1
ATOM 719 O O . THR A 1 100 ? -1.547 -9.32 -15.367 1 97 100 THR A O 1
ATOM 722 N N . LEU A 1 101 ? -2.838 -10.602 -14.047 1 97.62 101 LEU A N 1
ATOM 723 C CA . LEU A 1 101 ? -2.574 -9.805 -12.852 1 97.62 101 LEU A CA 1
ATOM 724 C C . LEU A 1 101 ? -1.088 -9.805 -12.516 1 97.62 101 LEU A C 1
ATOM 726 O O . LEU A 1 101 ? -0.51 -8.75 -12.234 1 97.62 101 LEU A O 1
ATOM 730 N N . ILE A 1 102 ? -0.488 -10.969 -12.602 1 96.94 102 ILE A N 1
ATOM 731 C CA . ILE A 1 102 ? 0.929 -11.117 -12.281 1 96.94 102 ILE A CA 1
ATOM 732 C C . ILE A 1 102 ? 1.766 -10.328 -13.289 1 96.94 102 ILE A C 1
ATOM 734 O O . ILE A 1 102 ? 2.658 -9.57 -12.914 1 96.94 102 ILE A O 1
ATOM 738 N N . GLU A 1 103 ? 1.462 -10.453 -14.523 1 95.5 103 GLU A N 1
ATOM 739 C CA . GLU A 1 103 ? 2.219 -9.812 -15.594 1 95.5 103 GLU A CA 1
ATOM 740 C C . GLU A 1 103 ? 2.076 -8.297 -15.539 1 95.5 103 GLU A C 1
ATOM 742 O O . GLU A 1 103 ? 3.059 -7.566 -15.703 1 95.5 103 GLU A O 1
ATOM 747 N N . GLU A 1 104 ? 0.899 -7.82 -15.32 1 95.31 104 GLU A N 1
ATOM 748 C CA . GLU A 1 104 ? 0.653 -6.383 -15.289 1 95.31 104 GLU A CA 1
ATOM 749 C C . GLU A 1 104 ? 1.324 -5.738 -14.078 1 95.31 104 GLU A C 1
ATOM 751 O O . GLU A 1 104 ? 1.895 -4.648 -14.188 1 95.31 104 GLU A O 1
ATOM 756 N N . ARG A 1 105 ? 1.192 -6.402 -12.945 1 96.81 105 ARG A N 1
ATOM 757 C CA . ARG A 1 105 ? 1.898 -5.918 -11.758 1 96.81 105 ARG A CA 1
ATOM 758 C C . ARG A 1 105 ? 3.4 -5.836 -12.016 1 96.81 105 ARG A C 1
ATOM 760 O O . ARG A 1 105 ? 4.027 -4.816 -11.727 1 96.81 105 ARG A O 1
ATOM 767 N N . GLY A 1 106 ? 3.941 -6.895 -12.539 1 96.38 106 GLY A N 1
ATOM 768 C CA . GLY A 1 106 ? 5.363 -6.938 -12.836 1 96.38 106 GLY A CA 1
ATOM 769 C C . GLY A 1 106 ? 5.805 -5.859 -13.805 1 96.38 106 GLY A C 1
ATOM 770 O O . GLY A 1 106 ? 6.793 -5.164 -13.555 1 96.38 106 GLY A O 1
ATOM 771 N N . ALA A 1 107 ? 5.066 -5.684 -14.898 1 94.12 107 ALA A N 1
ATOM 772 C CA . ALA A 1 107 ? 5.406 -4.699 -15.922 1 94.12 107 ALA A CA 1
ATOM 773 C C . ALA A 1 107 ? 5.367 -3.283 -15.352 1 94.12 107 ALA A C 1
ATOM 775 O O . ALA A 1 107 ? 6.281 -2.488 -15.594 1 94.12 107 ALA A O 1
ATOM 776 N N . GLY A 1 108 ? 4.32 -2.984 -14.633 1 94.19 108 GLY A N 1
ATOM 777 C CA . GLY A 1 108 ? 4.188 -1.666 -14.039 1 94.19 108 GLY A CA 1
ATOM 778 C C . GLY A 1 108 ? 5.312 -1.331 -13.078 1 94.19 108 GLY A C 1
ATOM 779 O O . GLY A 1 108 ? 5.887 -0.243 -13.141 1 94.19 108 GLY A O 1
ATOM 780 N N . LEU A 1 109 ? 5.648 -2.273 -12.227 1 97.12 109 LEU A N 1
ATOM 781 C CA . LEU A 1 109 ? 6.656 -2.016 -11.211 1 97.12 109 LEU A CA 1
ATOM 782 C C . LEU A 1 109 ? 8.062 -2.041 -11.812 1 97.12 109 LEU A C 1
ATOM 784 O O . LEU A 1 109 ? 8.953 -1.323 -11.352 1 97.12 109 LEU A O 1
ATOM 788 N N . THR A 1 110 ? 8.242 -2.857 -12.859 1 96.31 110 THR A N 1
ATOM 789 C CA . THR A 1 110 ? 9.523 -2.865 -13.547 1 96.31 110 THR A CA 1
ATOM 790 C C . THR A 1 110 ? 9.82 -1.497 -14.164 1 96.31 110 THR A C 1
ATOM 792 O O . THR A 1 110 ? 10.961 -1.039 -14.156 1 96.31 110 THR A O 1
ATOM 795 N N . GLY A 1 111 ? 8.766 -0.828 -14.648 1 94.88 111 GLY A N 1
ATOM 796 C CA . GLY A 1 111 ? 8.922 0.526 -15.156 1 94.88 111 GLY A CA 1
ATOM 797 C C . GLY A 1 111 ? 9.445 1.498 -14.109 1 94.88 111 GLY A C 1
ATOM 798 O O . GLY A 1 111 ? 10.211 2.41 -14.43 1 94.88 111 GLY A O 1
ATOM 799 N N . LEU A 1 112 ? 9.086 1.328 -12.875 1 96.19 112 LEU A N 1
ATOM 800 C CA . LEU A 1 112 ? 9.57 2.158 -11.773 1 96.19 112 LEU A CA 1
ATOM 801 C C . LEU A 1 112 ? 11.023 1.847 -11.453 1 96.19 112 LEU A C 1
ATOM 803 O O . LEU A 1 112 ? 11.828 2.758 -11.227 1 96.19 112 LEU A O 1
ATOM 807 N N . ILE A 1 113 ? 11.352 0.566 -11.477 1 97.44 113 ILE A N 1
ATOM 808 C CA . ILE A 1 113 ? 12.688 0.099 -11.109 1 97.44 113 ILE A CA 1
ATOM 809 C C . ILE A 1 113 ? 13.695 0.547 -12.164 1 97.44 113 ILE A C 1
ATOM 811 O O . ILE A 1 113 ? 14.859 0.817 -11.844 1 97.44 113 ILE A O 1
ATOM 815 N N . GLU A 1 114 ? 13.258 0.738 -13.367 1 96 114 GLU A N 1
ATOM 816 C CA . GLU A 1 114 ? 14.125 1.117 -14.484 1 96 114 GLU A CA 1
ATOM 817 C C . GLU A 1 114 ? 14.703 2.516 -14.281 1 96 114 GLU A C 1
ATOM 819 O O . GLU A 1 114 ? 15.672 2.891 -14.938 1 96 114 GLU A O 1
ATOM 824 N N . GLU A 1 115 ? 14.094 3.277 -13.352 1 95.06 115 GLU A N 1
ATOM 825 C CA . GLU A 1 115 ? 14.609 4.602 -13.016 1 95.06 115 GLU A CA 1
ATOM 826 C C . GLU A 1 115 ? 15.93 4.5 -12.25 1 95.06 115 GLU A C 1
ATOM 828 O O . GLU A 1 115 ? 16.641 5.492 -12.094 1 95.06 115 GLU A O 1
ATOM 833 N N . LEU A 1 116 ? 16.266 3.344 -11.758 1 97.62 116 LEU A N 1
ATOM 834 C CA . LEU A 1 116 ? 17.469 3.088 -10.984 1 97.62 116 LEU A CA 1
ATOM 835 C C . LEU A 1 116 ? 18.547 2.439 -11.852 1 97.62 116 LEU A C 1
ATOM 837 O O . LEU A 1 116 ? 18.25 1.622 -12.719 1 97.62 116 LEU A O 1
ATOM 841 N N . SER A 1 117 ? 19.844 2.785 -11.633 1 97.62 117 SER A N 1
ATOM 842 C CA . SER A 1 117 ? 20.938 2.082 -12.289 1 97.62 117 SER A CA 1
ATOM 843 C C . SER A 1 117 ? 21 0.622 -11.859 1 97.62 117 SER A C 1
ATOM 845 O O . SER A 1 117 ? 20.422 0.246 -10.836 1 97.62 117 SER A O 1
ATOM 847 N N . PRO A 1 118 ? 21.672 -0.208 -12.641 1 96.69 118 PRO A N 1
ATOM 848 C CA . PRO A 1 118 ? 21.797 -1.614 -12.25 1 96.69 118 PRO A CA 1
ATOM 849 C C . PRO A 1 118 ? 22.359 -1.786 -10.836 1 96.69 118 PRO A C 1
ATOM 851 O O . PRO A 1 118 ? 21.891 -2.643 -10.086 1 96.69 118 PRO A O 1
ATOM 854 N N . ARG A 1 119 ? 23.297 -0.948 -10.516 1 97.06 119 ARG A N 1
ATOM 855 C CA . ARG A 1 119 ? 23.875 -1.009 -9.172 1 97.06 119 ARG A CA 1
ATOM 856 C C . ARG A 1 119 ? 22.859 -0.596 -8.117 1 97.06 119 ARG A C 1
ATOM 858 O O . ARG A 1 119 ? 22.75 -1.231 -7.066 1 97.06 119 ARG A O 1
ATOM 865 N N . GLU A 1 120 ? 22.047 0.436 -8.398 1 97.81 120 GLU A N 1
ATOM 866 C CA . GLU A 1 120 ? 21.016 0.904 -7.488 1 97.81 120 GLU A CA 1
ATOM 867 C C . GLU A 1 120 ? 19.906 -0.14 -7.324 1 97.81 120 GLU A C 1
ATOM 869 O O . GLU A 1 120 ? 19.359 -0.306 -6.234 1 97.81 120 GLU A O 1
ATOM 874 N N . GLN A 1 121 ? 19.609 -0.846 -8.43 1 97.56 121 GLN A N 1
ATOM 875 C CA . GLN A 1 121 ? 18.609 -1.903 -8.367 1 97.56 121 GLN A CA 1
ATOM 876 C C . GLN A 1 121 ? 19.047 -3.027 -7.434 1 97.56 121 GLN A C 1
ATOM 878 O O . GLN A 1 121 ? 18.25 -3.521 -6.633 1 97.56 121 GLN A O 1
ATOM 883 N N . GLU A 1 122 ? 20.281 -3.354 -7.543 1 96.25 122 GLU A N 1
ATOM 884 C CA . GLU A 1 122 ? 20.828 -4.395 -6.68 1 96.25 122 GLU A CA 1
ATOM 885 C C . GLU A 1 122 ? 20.797 -3.971 -5.215 1 96.25 122 GLU A C 1
ATOM 887 O O . GLU A 1 122 ? 20.438 -4.758 -4.34 1 96.25 122 GLU A O 1
ATOM 892 N N . GLN A 1 123 ? 21.219 -2.736 -4.961 1 97.38 123 GLN A N 1
ATOM 893 C CA . GLN A 1 123 ? 21.172 -2.195 -3.607 1 97.38 123 GLN A CA 1
ATOM 894 C C . GLN A 1 123 ? 19.75 -2.172 -3.064 1 97.38 123 GLN A C 1
ATOM 896 O O . GLN A 1 123 ? 19.516 -2.551 -1.915 1 97.38 123 GLN A O 1
ATOM 901 N N . PHE A 1 124 ? 18.828 -1.761 -3.941 1 98.62 124 PHE A N 1
ATOM 902 C CA . PHE A 1 124 ? 17.438 -1.664 -3.547 1 98.62 124 PHE A CA 1
ATOM 903 C C . PHE A 1 124 ? 16.875 -3.039 -3.213 1 98.62 124 PHE A C 1
ATOM 905 O O . PHE A 1 124 ? 16.188 -3.205 -2.201 1 98.62 124 PHE A O 1
ATOM 912 N N . ALA A 1 125 ? 17.188 -4.027 -4.008 1 97.75 125 ALA A N 1
ATOM 913 C CA . ALA A 1 125 ? 16.734 -5.395 -3.762 1 97.75 125 ALA A CA 1
ATOM 914 C C . ALA A 1 125 ? 17.234 -5.906 -2.414 1 97.75 125 ALA A C 1
ATOM 916 O O . ALA A 1 125 ? 16.484 -6.551 -1.673 1 97.75 125 ALA A O 1
ATOM 917 N N . GLY A 1 126 ? 18.5 -5.602 -2.135 1 97.25 126 GLY A N 1
ATOM 918 C CA . GLY A 1 126 ? 19.047 -6.016 -0.854 1 97.25 126 GLY A CA 1
ATOM 919 C C . GLY A 1 126 ? 18.359 -5.371 0.331 1 97.25 126 GLY A C 1
ATOM 920 O O . GLY A 1 126 ? 18.031 -6.047 1.312 1 97.25 126 GLY A O 1
ATOM 921 N N . LEU A 1 127 ? 18.094 -4.098 0.248 1 98.38 127 LEU A N 1
ATOM 922 C CA . LEU A 1 127 ? 17.438 -3.357 1.315 1 98.38 127 LEU A CA 1
ATOM 923 C C . LEU A 1 127 ? 15.992 -3.828 1.488 1 98.38 127 LEU A C 1
ATOM 925 O O . LEU A 1 127 ? 15.523 -4.004 2.615 1 98.38 127 LEU A O 1
ATOM 929 N N . LEU A 1 128 ? 15.289 -4.086 0.351 1 98.31 128 LEU A N 1
ATOM 930 C CA . LEU A 1 128 ? 13.922 -4.605 0.403 1 98.31 128 LEU A CA 1
ATOM 931 C C . LEU A 1 128 ? 13.898 -5.992 1.043 1 98.31 128 LEU A C 1
ATOM 933 O O . LEU A 1 128 ? 12.969 -6.312 1.789 1 98.31 128 LEU A O 1
ATOM 937 N N . GLY A 1 129 ? 14.906 -6.789 0.711 1 97.81 129 GLY A N 1
ATOM 938 C CA . GLY A 1 129 ? 14.992 -8.102 1.335 1 97.81 129 GLY A CA 1
ATOM 939 C C . GLY A 1 129 ? 15.078 -8.031 2.848 1 97.81 129 GLY A C 1
ATOM 940 O O . GLY A 1 129 ? 14.414 -8.797 3.549 1 97.81 129 GLY A O 1
ATOM 941 N N . LYS A 1 130 ? 15.891 -7.113 3.365 1 97.94 130 LYS A N 1
ATOM 942 C CA . LYS A 1 130 ? 16 -6.922 4.809 1 97.94 130 LYS A CA 1
ATOM 943 C C . LYS A 1 130 ? 14.68 -6.469 5.41 1 97.94 130 LYS A C 1
ATOM 945 O O . LYS A 1 130 ? 14.273 -6.961 6.465 1 97.94 130 LYS A O 1
ATOM 950 N N . LEU A 1 131 ? 14 -5.543 4.742 1 98.25 131 LEU A N 1
ATOM 951 C CA . LEU A 1 131 ? 12.719 -5.051 5.234 1 98.25 131 LEU A CA 1
ATOM 952 C C . LEU A 1 131 ? 11.68 -6.168 5.262 1 98.25 131 LEU A C 1
ATOM 954 O O . LEU A 1 131 ? 10.922 -6.293 6.223 1 98.25 131 LEU A O 1
ATOM 958 N N . LEU A 1 132 ? 11.664 -6.949 4.176 1 98.44 132 LEU A N 1
ATOM 959 C CA . LEU A 1 132 ? 10.68 -8.023 4.07 1 98.44 132 LEU A CA 1
ATOM 960 C C . LEU A 1 132 ? 10.922 -9.086 5.141 1 98.44 132 LEU A C 1
ATOM 962 O O . LEU A 1 132 ? 9.969 -9.672 5.664 1 98.44 132 LEU A O 1
ATOM 966 N N . THR A 1 133 ? 12.18 -9.312 5.453 1 97.69 133 THR A N 1
ATOM 967 C CA . THR A 1 133 ? 12.5 -10.234 6.539 1 97.69 133 THR A CA 1
ATOM 968 C C . THR A 1 133 ? 11.945 -9.711 7.863 1 97.69 133 THR A C 1
ATOM 970 O O . THR A 1 133 ? 11.328 -10.469 8.625 1 97.69 133 THR A O 1
ATOM 973 N N . ARG A 1 134 ? 12.102 -8.477 8.102 1 97.25 134 ARG A N 1
ATOM 974 C CA . ARG A 1 134 ? 11.57 -7.871 9.32 1 97.25 134 ARG A CA 1
ATOM 975 C C . ARG A 1 134 ? 10.047 -7.883 9.312 1 97.25 134 ARG A C 1
ATOM 977 O O . ARG A 1 134 ? 9.422 -8.156 10.344 1 97.25 134 ARG A O 1
ATOM 984 N N . LEU A 1 135 ? 9.453 -7.566 8.172 1 97.94 135 LEU A N 1
ATOM 985 C CA . LEU A 1 135 ? 8 -7.539 8.047 1 97.94 135 LEU A CA 1
ATOM 986 C C . LEU A 1 135 ? 7.41 -8.93 8.273 1 97.94 135 LEU A C 1
ATOM 988 O O . LEU A 1 135 ? 6.316 -9.055 8.828 1 97.94 135 LEU A O 1
ATOM 992 N N . TYR A 1 136 ? 8.133 -9.914 7.871 1 97.75 136 TYR A N 1
ATOM 993 C CA . TYR A 1 136 ? 7.672 -11.281 8.086 1 97.75 136 TYR A CA 1
ATOM 994 C C . TYR A 1 136 ? 7.535 -11.586 9.57 1 97.75 136 TYR A C 1
ATOM 996 O O . TYR A 1 136 ? 6.613 -12.289 9.984 1 97.75 136 TYR A O 1
ATOM 1004 N N . GLN A 1 137 ? 8.391 -11.062 10.414 1 95.38 137 GLN A N 1
ATOM 1005 C CA . GLN A 1 137 ? 8.328 -11.289 11.852 1 95.38 137 GLN A CA 1
ATOM 1006 C C . GLN A 1 137 ? 7.035 -10.742 12.438 1 95.38 137 GLN A C 1
ATOM 1008 O O . GLN A 1 137 ? 6.527 -11.258 13.438 1 95.38 137 GLN A O 1
ATOM 1013 N N . ASP A 1 138 ? 6.492 -9.75 11.812 1 93.69 138 ASP A N 1
ATOM 1014 C CA . ASP A 1 138 ? 5.254 -9.133 12.289 1 93.69 138 ASP A CA 1
ATOM 1015 C C . ASP A 1 138 ? 4.035 -9.844 11.703 1 93.69 138 ASP A C 1
ATOM 1017 O O . ASP A 1 138 ? 3.086 -10.156 12.422 1 93.69 138 ASP A O 1
ATOM 1021 N N . VAL A 1 139 ? 4.094 -10.148 10.375 1 95.81 139 VAL A N 1
ATOM 1022 C CA . VAL A 1 139 ? 2.951 -10.688 9.648 1 95.81 139 VAL A CA 1
ATOM 1023 C C . VAL A 1 139 ? 2.791 -12.172 9.969 1 95.81 139 VAL A C 1
ATOM 1025 O O . VAL A 1 139 ? 1.672 -12.656 10.148 1 95.81 139 VAL A O 1
ATOM 1028 N N . GLY A 1 140 ? 3.883 -12.883 9.977 1 95.31 140 GLY A N 1
ATOM 1029 C CA . GLY A 1 140 ? 3.904 -14.281 10.391 1 95.31 140 GLY A CA 1
ATOM 1030 C C . GLY A 1 140 ? 3.371 -15.227 9.328 1 95.31 140 GLY A C 1
ATOM 1031 O O . GLY A 1 140 ? 3.162 -16.406 9.594 1 95.31 140 GLY A O 1
ATOM 1032 N N . SER A 1 141 ? 3.043 -14.742 8.164 1 96 141 SER A N 1
ATOM 1033 C CA . SER A 1 141 ? 2.549 -15.547 7.047 1 96 141 SER A CA 1
ATOM 1034 C C . SER A 1 141 ? 3.18 -15.102 5.73 1 96 141 SER A C 1
ATOM 1036 O O . SER A 1 141 ? 2.922 -14 5.25 1 96 141 SER A O 1
ATOM 1038 N N . ALA A 1 142 ? 3.977 -16 5.156 1 95.88 142 ALA A N 1
ATOM 1039 C CA . ALA A 1 142 ? 4.629 -15.711 3.881 1 95.88 142 ALA A CA 1
ATOM 1040 C C . ALA A 1 142 ? 3.6 -15.516 2.771 1 95.88 142 ALA A C 1
ATOM 1042 O O . ALA A 1 142 ? 3.764 -14.656 1.909 1 95.88 142 ALA A O 1
ATOM 1043 N N . ASP A 1 143 ? 2.48 -16.281 2.869 1 93.88 143 ASP A N 1
ATOM 1044 C CA . ASP A 1 143 ? 1.427 -16.188 1.863 1 93.88 143 ASP A CA 1
ATOM 1045 C C . ASP A 1 143 ? 0.778 -14.805 1.87 1 93.88 143 ASP A C 1
ATOM 1047 O O . ASP A 1 143 ? 0.57 -14.203 0.813 1 93.88 143 ASP A O 1
ATOM 1051 N N . LEU A 1 144 ? 0.487 -14.336 3.039 1 96.38 144 LEU A N 1
ATOM 1052 C CA . LEU A 1 144 ? -0.153 -13.031 3.166 1 96.38 144 LEU A CA 1
ATOM 1053 C C . LEU A 1 144 ? 0.804 -11.914 2.766 1 96.38 144 LEU A C 1
ATOM 1055 O O . LEU A 1 144 ? 0.424 -11 2.033 1 96.38 144 LEU A O 1
ATOM 1059 N N . LEU A 1 145 ? 2.043 -11.992 3.162 1 97.81 145 LEU A N 1
ATOM 1060 C CA . LEU A 1 145 ? 3.053 -10.977 2.883 1 97.81 145 LEU A CA 1
ATOM 1061 C C . LEU A 1 145 ? 3.309 -10.859 1.384 1 97.81 145 LEU A C 1
ATOM 1063 O O . LEU A 1 145 ? 3.494 -9.758 0.863 1 97.81 145 LEU A O 1
ATOM 1067 N N . CYS A 1 146 ? 3.291 -11.992 0.694 1 97.44 146 CYS A N 1
ATOM 1068 C CA . CYS A 1 146 ? 3.605 -12.047 -0.729 1 97.44 146 CYS A CA 1
ATOM 1069 C C . CYS A 1 146 ? 2.396 -12.508 -1.536 1 97.44 146 CYS A C 1
ATOM 1071 O O . CYS A 1 146 ? 2.531 -13.312 -2.457 1 97.44 146 CYS A O 1
ATOM 1073 N N . ARG A 1 147 ? 1.225 -12.016 -1.271 1 96.69 147 ARG A N 1
ATOM 1074 C CA . ARG A 1 147 ? -0.039 -12.516 -1.801 1 96.69 147 ARG A CA 1
ATOM 1075 C C . ARG A 1 147 ? -0.183 -12.18 -3.281 1 96.69 147 ARG A C 1
ATOM 1077 O O . ARG A 1 147 ? -1.069 -12.703 -3.959 1 96.69 147 ARG A O 1
ATOM 1084 N N . LEU A 1 148 ? 0.692 -11.398 -3.854 1 97.31 148 LEU A N 1
ATOM 1085 C CA . LEU A 1 148 ? 0.679 -11.125 -5.285 1 97.31 148 LEU A CA 1
ATOM 1086 C C . LEU A 1 148 ? 2.018 -11.492 -5.922 1 97.31 148 LEU A C 1
ATOM 1088 O O . LEU A 1 148 ? 2.391 -10.93 -6.953 1 97.31 148 LEU A O 1
ATOM 1092 N N . CYS A 1 149 ? 2.691 -12.359 -5.379 1 96.5 149 CYS A N 1
ATOM 1093 C CA . CYS A 1 149 ? 4.07 -12.688 -5.719 1 96.5 149 CYS A CA 1
ATOM 1094 C C . CYS A 1 149 ? 4.148 -13.336 -7.098 1 96.5 149 CYS A C 1
ATOM 1096 O O . CYS A 1 149 ? 3.338 -14.203 -7.426 1 96.5 149 CYS A O 1
ATOM 1098 N N . ASP A 1 150 ? 5.094 -12.906 -7.832 1 96 150 ASP A N 1
ATOM 1099 C CA . ASP A 1 150 ? 5.621 -13.672 -8.961 1 96 150 ASP A CA 1
ATOM 1100 C C . ASP A 1 150 ? 6.84 -14.492 -8.547 1 96 150 ASP A C 1
ATOM 1102 O O . ASP A 1 150 ? 7.977 -14.039 -8.688 1 96 150 ASP A O 1
ATOM 1106 N N . ARG A 1 151 ? 6.637 -15.703 -8.195 1 92.81 151 ARG A N 1
ATOM 1107 C CA . ARG A 1 151 ? 7.664 -16.531 -7.57 1 92.81 151 ARG A CA 1
ATOM 1108 C C . ARG A 1 151 ? 8.828 -16.766 -8.523 1 92.81 151 ARG A C 1
ATOM 1110 O O . ARG A 1 151 ? 9.992 -16.766 -8.102 1 92.81 151 ARG A O 1
ATOM 1117 N N . VAL A 1 152 ? 8.492 -16.969 -9.727 1 92.62 152 VAL A N 1
ATOM 1118 C CA . VAL A 1 152 ? 9.523 -17.25 -10.719 1 92.62 152 VAL A CA 1
ATOM 1119 C C . VAL A 1 152 ? 10.516 -16.094 -10.781 1 92.62 152 VAL A C 1
ATOM 1121 O O . VAL A 1 152 ? 11.727 -16.297 -10.703 1 92.62 152 VAL A O 1
ATOM 1124 N N . SER A 1 153 ? 10.008 -14.891 -10.82 1 92.56 153 SER A N 1
ATOM 1125 C CA . SER A 1 153 ? 10.867 -13.711 -10.852 1 92.56 153 SER A CA 1
ATOM 1126 C C . SER A 1 153 ? 11.617 -13.531 -9.539 1 92.56 153 SER A C 1
ATOM 1128 O O . SER A 1 153 ? 12.797 -13.164 -9.531 1 92.56 153 SER A O 1
ATOM 1130 N N . CYS A 1 154 ? 10.961 -13.836 -8.469 1 93.75 154 CYS A N 1
ATOM 1131 C CA . CYS A 1 154 ? 11.508 -13.57 -7.141 1 93.75 154 CYS A CA 1
ATOM 1132 C C . CYS A 1 154 ? 12.703 -14.469 -6.855 1 93.75 154 CYS A C 1
ATOM 1134 O O . CYS A 1 154 ? 13.664 -14.047 -6.215 1 93.75 154 CYS A O 1
ATOM 1136 N N . THR A 1 155 ? 12.68 -15.68 -7.352 1 93.31 155 THR A N 1
ATOM 1137 C CA . THR A 1 155 ? 13.688 -16.656 -6.965 1 93.31 155 THR A CA 1
ATOM 1138 C C . THR A 1 155 ? 14.672 -16.906 -8.109 1 93.31 155 THR A C 1
ATOM 1140 O O . THR A 1 155 ? 15.492 -17.828 -8.039 1 93.31 155 THR A O 1
ATOM 1143 N N . HIS A 1 156 ? 14.461 -16.125 -9.133 1 90.25 156 HIS A N 1
ATOM 1144 C CA . HIS A 1 156 ? 15.375 -16.281 -10.258 1 90.25 156 HIS A CA 1
ATOM 1145 C C . HIS A 1 156 ? 16.797 -15.906 -9.859 1 90.25 156 HIS A C 1
ATOM 1147 O O . HIS A 1 156 ? 17.141 -14.727 -9.797 1 90.25 156 HIS A O 1
ATOM 1153 N N . GLY A 1 157 ? 17.625 -16.859 -9.594 1 89.94 157 GLY A N 1
ATOM 1154 C CA . GLY A 1 157 ? 19.031 -16.672 -9.281 1 89.94 157 GLY A CA 1
ATOM 1155 C C . GLY A 1 157 ? 19.266 -16.156 -7.871 1 89.94 157 GLY A C 1
ATOM 1156 O O . GLY A 1 157 ? 20.344 -15.656 -7.559 1 89.94 157 GLY A O 1
ATOM 1157 N N . ALA A 1 158 ? 18.312 -16.203 -7.02 1 93.19 158 ALA A N 1
ATOM 1158 C CA . ALA A 1 158 ? 18.453 -15.672 -5.664 1 93.19 158 ALA A CA 1
ATOM 1159 C C . ALA A 1 158 ? 17.516 -16.406 -4.699 1 93.19 158 ALA A C 1
ATOM 1161 O O . ALA A 1 158 ? 16.547 -17.031 -5.121 1 93.19 158 ALA A O 1
ATOM 1162 N N . VAL A 1 159 ? 17.82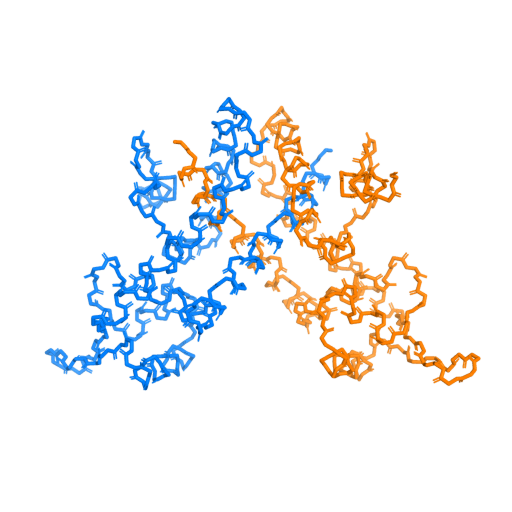8 -16.297 -3.441 1 94.62 159 VAL 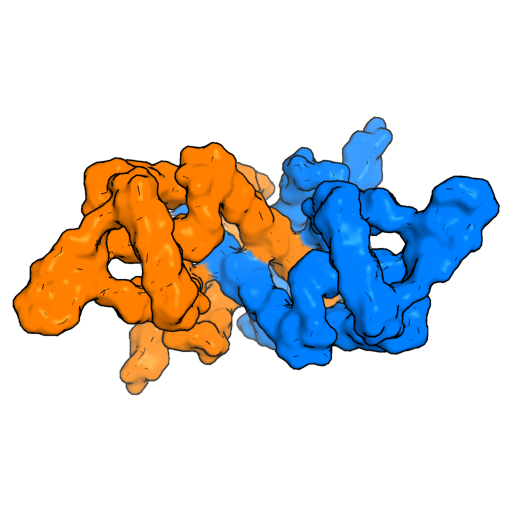A N 1
ATOM 1163 C CA . VAL A 1 159 ? 16.984 -16.875 -2.395 1 94.62 159 VAL A CA 1
ATOM 1164 C C . VAL A 1 159 ? 15.844 -15.922 -2.055 1 94.62 159 VAL A C 1
ATOM 1166 O O . VAL A 1 159 ? 16.047 -14.711 -1.946 1 94.62 159 VAL A O 1
ATOM 1169 N N . CYS A 1 160 ? 14.672 -16.453 -1.955 1 96.12 160 CYS A N 1
ATOM 1170 C CA . CYS A 1 160 ? 13.539 -15.656 -1.502 1 96.12 160 CYS A CA 1
ATOM 1171 C C . CYS A 1 160 ? 13.727 -15.203 -0.059 1 96.12 160 CYS A C 1
ATOM 1173 O O . CYS A 1 160 ? 13.812 -16.031 0.849 1 96.12 160 CYS A O 1
ATOM 1175 N N . PRO A 1 161 ? 13.742 -13.977 0.186 1 96.12 161 PRO A N 1
ATOM 1176 C CA . PRO A 1 161 ? 14.016 -13.539 1.555 1 96.12 161 PRO A CA 1
ATOM 1177 C C . PRO A 1 161 ? 12.891 -13.891 2.525 1 96.12 161 PRO A C 1
ATOM 1179 O O . PRO A 1 161 ? 13.156 -14.211 3.688 1 96.12 161 PRO A O 1
ATOM 1182 N N . VAL A 1 162 ? 11.68 -13.883 2.1 1 97.31 162 VAL A N 1
ATOM 1183 C CA . VAL A 1 162 ? 10.547 -14.219 2.951 1 97.31 162 VAL A CA 1
ATOM 1184 C C . VAL A 1 162 ? 10.523 -15.727 3.213 1 97.31 162 VAL A C 1
ATOM 1186 O O . VAL A 1 162 ? 10.312 -16.156 4.348 1 97.31 162 VAL A O 1
ATOM 1189 N N . GLY A 1 163 ? 10.766 -16.453 2.121 1 95.81 163 GLY A N 1
ATOM 1190 C CA . GLY A 1 163 ? 10.891 -17.891 2.293 1 95.81 163 GLY A CA 1
ATOM 1191 C C . GLY A 1 163 ? 11.984 -18.281 3.266 1 95.81 163 GLY A C 1
ATOM 1192 O O . GLY A 1 163 ? 11.805 -19.188 4.09 1 95.81 163 GLY A O 1
ATOM 1193 N N . GLN A 1 164 ? 13.102 -17.672 3.168 1 96 164 GLN A N 1
ATOM 1194 C CA . GLN A 1 164 ? 14.211 -17.922 4.078 1 96 164 GLN A CA 1
ATOM 1195 C C . GLN A 1 164 ? 13.844 -17.562 5.512 1 96 164 GLN A C 1
ATOM 1197 O O . GLN A 1 164 ? 14.156 -18.297 6.445 1 96 164 GLN A O 1
ATOM 1202 N N . ALA A 1 165 ? 13.164 -16.469 5.699 1 95.69 165 ALA A N 1
ATOM 1203 C CA . ALA A 1 165 ? 12.734 -16.062 7.035 1 95.69 165 ALA A CA 1
ATOM 1204 C C . ALA A 1 165 ? 11.789 -17.094 7.645 1 95.69 165 ALA A C 1
ATOM 1206 O O . ALA A 1 165 ? 11.859 -17.375 8.844 1 95.69 165 ALA A O 1
ATOM 1207 N N . GLU A 1 166 ? 10.898 -17.562 6.836 1 95.06 166 GLU A N 1
ATOM 1208 C CA . GLU A 1 166 ? 9.969 -18.578 7.289 1 95.06 166 GLU A CA 1
ATOM 1209 C C . GLU A 1 166 ? 10.703 -19.844 7.734 1 95.06 166 GLU A C 1
ATOM 1211 O O . GLU A 1 166 ? 10.391 -20.406 8.781 1 95.06 166 GLU A O 1
ATOM 1216 N N . ARG A 1 167 ? 11.695 -20.266 6.98 1 94.12 167 ARG A N 1
ATOM 1217 C CA . ARG A 1 167 ? 12.492 -21.438 7.32 1 94.12 167 ARG A CA 1
ATOM 1218 C C . ARG A 1 167 ? 13.289 -21.203 8.602 1 94.12 167 ARG A C 1
ATOM 1220 O O . ARG A 1 167 ? 13.422 -22.109 9.43 1 94.12 167 ARG A O 1
ATOM 1227 N N . ASP A 1 168 ? 13.797 -20.047 8.781 1 92.62 168 ASP A N 1
ATOM 1228 C CA . ASP A 1 168 ? 14.609 -19.703 9.945 1 92.62 168 ASP A CA 1
ATOM 1229 C C . ASP A 1 168 ? 13.766 -19.672 11.211 1 92.62 168 ASP A C 1
ATOM 1231 O O . ASP A 1 168 ? 14.266 -19.938 12.305 1 92.62 168 ASP A O 1
ATOM 1235 N N . ARG A 1 169 ? 12.547 -19.266 11.055 1 88.62 169 ARG A N 1
ATOM 1236 C CA . ARG A 1 169 ? 11.656 -19.188 12.211 1 88.62 169 ARG A CA 1
ATOM 1237 C C . ARG A 1 169 ? 11.219 -20.578 12.648 1 88.62 169 ARG A C 1
ATOM 1239 O O . ARG A 1 169 ? 10.969 -20.812 13.836 1 88.62 169 ARG A O 1
ATOM 1246 N N . LYS A 1 170 ? 10.984 -21.516 11.711 1 84.94 170 LYS A N 1
ATOM 1247 C CA . LYS A 1 170 ? 10.562 -22.875 12.023 1 84.94 170 LYS A CA 1
ATOM 1248 C C . LYS A 1 170 ? 11.711 -23.672 12.641 1 84.94 170 LYS A C 1
ATOM 1250 O O . LYS A 1 170 ? 11.477 -24.672 13.32 1 84.94 170 LYS A O 1
ATOM 1255 N N . SER A 1 171 ? 12.891 -23.25 12.508 1 75.88 171 SER A N 1
ATOM 1256 C CA . SER A 1 171 ? 14.039 -23.938 13.086 1 75.88 171 SER A CA 1
ATOM 1257 C C . SER A 1 171 ? 14.336 -23.438 14.492 1 75.88 171 SER A C 1
ATOM 1259 O O . SER A 1 171 ? 14.805 -24.188 15.344 1 75.88 171 SER A O 1
ATOM 1261 N N . MET B 1 1 ? 17.219 -8.891 -13.102 1 76.94 1 MET B N 1
ATOM 1262 C CA . MET B 1 1 ? 17.281 -8.312 -11.766 1 76.94 1 MET B CA 1
ATOM 1263 C C . MET B 1 1 ? 16.109 -7.355 -11.523 1 76.94 1 MET B C 1
ATOM 1265 O O . MET B 1 1 ? 15.578 -7.293 -10.414 1 76.94 1 MET B O 1
ATOM 1269 N N . GLN B 1 2 ? 15.602 -6.883 -12.648 1 91 2 GLN B N 1
ATOM 1270 C CA . GLN B 1 2 ? 14.547 -5.887 -12.555 1 91 2 GLN B CA 1
ATOM 1271 C C . GLN B 1 2 ? 13.234 -6.52 -12.102 1 91 2 GLN B C 1
ATOM 1273 O O . GLN B 1 2 ? 12.57 -6.008 -11.203 1 91 2 GLN B O 1
ATOM 1278 N N . ALA B 1 3 ? 13.039 -7.695 -12.594 1 93.75 3 ALA B N 1
ATOM 1279 C CA . ALA B 1 3 ? 11.773 -8.352 -12.266 1 93.75 3 ALA B CA 1
ATOM 1280 C C . ALA B 1 3 ? 11.734 -8.766 -10.797 1 93.75 3 ALA B C 1
ATOM 1282 O O . ALA B 1 3 ? 10.703 -8.633 -10.133 1 93.75 3 ALA B O 1
ATOM 1283 N N . ARG B 1 4 ? 12.844 -9.227 -10.297 1 95.94 4 ARG B N 1
ATOM 1284 C CA . ARG B 1 4 ? 12.922 -9.609 -8.898 1 95.94 4 ARG B CA 1
ATOM 1285 C C . ARG B 1 4 ? 12.758 -8.398 -7.984 1 95.94 4 ARG B C 1
ATOM 1287 O O . ARG B 1 4 ? 11.992 -8.438 -7.02 1 95.94 4 ARG B O 1
ATOM 1294 N N . THR B 1 5 ? 13.43 -7.324 -8.312 1 97.44 5 THR B N 1
ATOM 1295 C CA . THR B 1 5 ? 13.367 -6.113 -7.504 1 97.44 5 THR B CA 1
ATOM 1296 C C . THR B 1 5 ? 11.945 -5.539 -7.5 1 97.44 5 THR B C 1
ATOM 1298 O O . THR B 1 5 ? 11.461 -5.09 -6.461 1 97.44 5 THR B O 1
ATOM 1301 N N . ALA B 1 6 ? 11.312 -5.629 -8.672 1 97.38 6 ALA B N 1
ATOM 1302 C CA . ALA B 1 6 ? 9.93 -5.18 -8.789 1 97.38 6 ALA B CA 1
ATOM 1303 C C . ALA B 1 6 ? 9.008 -6 -7.895 1 97.38 6 ALA B C 1
ATOM 1305 O O . ALA B 1 6 ? 8.117 -5.453 -7.23 1 97.38 6 ALA B O 1
ATOM 1306 N N . ASN B 1 7 ? 9.25 -7.258 -7.852 1 97.44 7 ASN B N 1
ATOM 1307 C CA . ASN B 1 7 ? 8.43 -8.148 -7.031 1 97.44 7 ASN B CA 1
ATOM 1308 C C . ASN B 1 7 ? 8.633 -7.879 -5.543 1 97.44 7 ASN B C 1
ATOM 1310 O O . ASN B 1 7 ? 7.66 -7.816 -4.785 1 97.44 7 ASN B O 1
ATOM 1314 N N . LEU B 1 8 ? 9.859 -7.68 -5.105 1 98 8 LEU B N 1
ATOM 1315 C CA . LEU B 1 8 ? 10.164 -7.359 -3.715 1 98 8 LEU B CA 1
ATOM 1316 C C . LEU B 1 8 ? 9.539 -6.027 -3.316 1 98 8 LEU B C 1
ATOM 1318 O O . LEU B 1 8 ? 9 -5.891 -2.215 1 98 8 LEU B O 1
ATOM 1322 N N . LEU B 1 9 ? 9.578 -5.07 -4.238 1 98.5 9 LEU B N 1
ATOM 1323 C CA . LEU B 1 9 ? 8.977 -3.762 -3.988 1 98.5 9 LEU B CA 1
ATOM 1324 C C . LEU B 1 9 ? 7.473 -3.881 -3.775 1 98.5 9 LEU B C 1
ATOM 1326 O O . LEU B 1 9 ? 6.926 -3.299 -2.836 1 98.5 9 LEU B O 1
ATOM 1330 N N . GLY B 1 10 ? 6.84 -4.645 -4.68 1 98.31 10 GLY B N 1
ATOM 1331 C CA . GLY B 1 10 ? 5.402 -4.828 -4.543 1 98.31 10 GLY B CA 1
ATOM 1332 C C . GLY B 1 10 ? 5.008 -5.461 -3.221 1 98.31 10 GLY B C 1
ATOM 1333 O O . GLY B 1 10 ? 4.051 -5.027 -2.58 1 98.31 10 GLY B O 1
ATOM 1334 N N . ALA B 1 11 ? 5.766 -6.453 -2.771 1 98.31 11 ALA B N 1
ATOM 1335 C CA . ALA B 1 11 ? 5.477 -7.129 -1.51 1 98.31 11 ALA B CA 1
ATOM 1336 C C . ALA B 1 11 ? 5.691 -6.195 -0.323 1 98.31 11 ALA B C 1
ATOM 1338 O O . ALA B 1 11 ? 4.84 -6.105 0.566 1 98.31 11 ALA B O 1
ATOM 1339 N N . ALA B 1 12 ? 6.797 -5.504 -0.322 1 98.56 12 ALA B N 1
ATOM 1340 C CA . ALA B 1 12 ? 7.105 -4.59 0.776 1 98.56 12 ALA B CA 1
ATOM 1341 C C . ALA B 1 12 ? 6.082 -3.459 0.851 1 98.56 12 ALA B C 1
ATOM 1343 O O . ALA B 1 12 ? 5.648 -3.076 1.94 1 98.56 12 ALA B O 1
ATOM 1344 N N . ALA B 1 13 ? 5.719 -2.926 -0.338 1 98.69 13 ALA B N 1
ATOM 1345 C CA . ALA B 1 13 ? 4.758 -1.825 -0.379 1 98.69 13 ALA B CA 1
ATOM 1346 C C . ALA B 1 13 ? 3.41 -2.252 0.194 1 98.69 13 ALA B C 1
ATOM 1348 O O . ALA B 1 13 ? 2.812 -1.529 0.994 1 98.69 13 ALA B O 1
ATOM 1349 N N . LEU B 1 14 ? 2.975 -3.416 -0.176 1 97.88 14 LEU B N 1
ATOM 1350 C CA . LEU B 1 14 ? 1.697 -3.914 0.324 1 97.88 14 LEU B CA 1
ATOM 1351 C C . LEU B 1 14 ? 1.749 -4.121 1.834 1 97.88 14 LEU B C 1
ATOM 1353 O O . LEU B 1 14 ? 0.827 -3.727 2.553 1 97.88 14 LEU B O 1
ATOM 1357 N N . ALA B 1 15 ? 2.816 -4.684 2.328 1 98 15 ALA B N 1
ATOM 1358 C CA . ALA B 1 15 ? 2.939 -4.969 3.754 1 98 15 ALA B CA 1
ATOM 1359 C C . ALA B 1 15 ? 3.023 -3.678 4.566 1 98 15 ALA B C 1
ATOM 1361 O O . ALA B 1 15 ? 2.412 -3.568 5.633 1 98 15 ALA B O 1
ATOM 1362 N N . VAL B 1 16 ? 3.752 -2.729 4.109 1 98.44 16 VAL B N 1
ATOM 1363 C CA . VAL B 1 16 ? 3.895 -1.442 4.785 1 98.44 16 VAL B CA 1
ATOM 1364 C C . VAL B 1 16 ? 2.549 -0.721 4.812 1 98.44 16 VAL B C 1
ATOM 1366 O O . VAL B 1 16 ? 2.125 -0.219 5.855 1 98.44 16 VAL B O 1
ATOM 1369 N N . THR B 1 17 ? 1.901 -0.677 3.65 1 97.88 17 THR B N 1
ATOM 1370 C CA . THR B 1 17 ? 0.61 -0.003 3.561 1 97.88 17 THR B CA 1
ATOM 1371 C C . THR B 1 17 ? -0.412 -0.667 4.477 1 97.88 17 THR B C 1
ATOM 1373 O O . THR B 1 17 ? -1.166 0.016 5.172 1 97.88 17 THR B O 1
ATOM 1376 N N . ASP B 1 18 ? -0.446 -2 4.516 1 96.44 18 ASP B N 1
ATOM 1377 C CA . ASP B 1 18 ? -1.344 -2.723 5.41 1 96.44 18 ASP B CA 1
ATOM 1378 C C . ASP B 1 18 ? -1.106 -2.324 6.867 1 96.44 18 ASP B C 1
ATOM 1380 O O . ASP B 1 18 ? -2.059 -2.09 7.613 1 96.44 18 ASP B O 1
ATOM 1384 N N . ARG B 1 19 ? 0.11 -2.27 7.219 1 94.81 19 ARG B N 1
ATOM 1385 C CA . ARG B 1 19 ? 0.461 -1.924 8.594 1 94.81 19 ARG B CA 1
ATOM 1386 C C . ARG B 1 19 ? -0.008 -0.514 8.938 1 94.81 19 ARG B C 1
ATOM 1388 O O . ARG B 1 19 ? -0.588 -0.29 10 1 94.81 19 ARG B O 1
ATOM 1395 N N . VAL B 1 20 ? 0.251 0.415 8.047 1 95.31 20 VAL B N 1
ATOM 1396 C CA . VAL B 1 20 ? -0.093 1.816 8.266 1 95.31 20 VAL B CA 1
ATOM 1397 C C . VAL B 1 20 ? -1.605 1.96 8.414 1 95.31 20 VAL B C 1
ATOM 1399 O O . VAL B 1 20 ? -2.084 2.625 9.336 1 95.31 20 VAL B O 1
ATOM 1402 N N . LEU B 1 21 ? -2.324 1.326 7.566 1 93.5 21 LEU B N 1
ATOM 1403 C CA . LEU B 1 21 ? -3.775 1.47 7.57 1 93.5 21 LEU B CA 1
ATOM 1404 C C . LEU B 1 21 ? -4.395 0.73 8.75 1 93.5 21 LEU B C 1
ATOM 1406 O O . LEU B 1 21 ? -5.371 1.197 9.336 1 93.5 21 LEU B O 1
ATOM 1410 N N . ALA B 1 22 ? -3.807 -0.412 9.094 1 93.62 22 ALA B N 1
ATOM 1411 C CA . ALA B 1 22 ? -4.273 -1.128 10.281 1 93.62 22 ALA B CA 1
ATOM 1412 C C . ALA B 1 22 ? -4.07 -0.295 11.539 1 93.62 22 ALA B C 1
ATOM 1414 O O . ALA B 1 22 ? -4.938 -0.257 12.414 1 93.62 22 ALA B O 1
ATOM 1415 N N . ASP B 1 23 ? -2.967 0.374 11.648 1 92.19 23 ASP B N 1
ATOM 1416 C CA . ASP B 1 23 ? -2.668 1.222 12.805 1 92.19 23 ASP B CA 1
ATOM 1417 C C . ASP B 1 23 ? -3.645 2.393 12.883 1 92.19 23 ASP B C 1
ATOM 1419 O O . ASP B 1 23 ? -4.09 2.76 13.977 1 92.19 23 ASP B O 1
ATOM 1423 N N . ALA B 1 24 ? -3.971 2.984 11.711 1 91.88 24 ALA B N 1
ATOM 1424 C CA . ALA B 1 24 ? -4.934 4.082 11.688 1 91.88 24 ALA B CA 1
ATOM 1425 C C . ALA B 1 24 ? -6.293 3.631 12.219 1 91.88 24 ALA B C 1
ATOM 1427 O O . ALA B 1 24 ? -6.93 4.348 12.992 1 91.88 24 ALA B O 1
ATOM 1428 N N . HIS B 1 25 ? -6.684 2.455 11.805 1 92.25 25 HIS B N 1
ATOM 1429 C CA . HIS B 1 25 ? -7.957 1.906 12.266 1 92.25 25 HIS B CA 1
ATOM 1430 C C . HIS B 1 25 ? -7.922 1.6 13.758 1 92.25 25 HIS B C 1
ATOM 1432 O O . HIS B 1 25 ? -8.836 1.977 14.492 1 92.25 25 HIS B O 1
ATOM 1438 N N . ARG B 1 26 ? -6.895 0.978 14.18 1 92.75 26 ARG B N 1
ATOM 1439 C CA . ARG B 1 26 ? -6.789 0.52 15.562 1 92.75 26 ARG B CA 1
ATOM 1440 C C . ARG B 1 26 ? -6.641 1.697 16.516 1 92.75 26 ARG B C 1
ATOM 1442 O O . ARG B 1 26 ? -7.262 1.723 17.594 1 92.75 26 ARG B O 1
ATOM 1449 N N . LYS B 1 27 ? -5.867 2.668 16.125 1 90.88 27 LYS B N 1
ATOM 1450 C CA . LYS B 1 27 ? -5.48 3.729 17.047 1 90.88 27 LYS B CA 1
ATOM 1451 C C . LYS B 1 27 ? -6.449 4.906 16.969 1 90.88 27 LYS B C 1
ATOM 1453 O O . LYS B 1 27 ? -6.664 5.602 17.969 1 90.88 27 LYS B O 1
ATOM 1458 N N . ALA B 1 28 ? -7.023 5.137 15.812 1 93.38 28 ALA B N 1
ATOM 1459 C CA . ALA B 1 28 ? -7.855 6.328 15.648 1 93.38 28 ALA B CA 1
ATOM 1460 C C . ALA B 1 28 ? -9.273 5.957 15.227 1 93.38 28 ALA B C 1
ATOM 1462 O O . ALA B 1 28 ? -10.148 6.82 15.148 1 93.38 28 ALA B O 1
ATOM 1463 N N . GLY B 1 29 ? -9.516 4.73 14.883 1 94.06 29 GLY B N 1
ATOM 1464 C CA . GLY B 1 29 ? -10.844 4.277 14.492 1 94.06 29 GLY B CA 1
ATOM 1465 C C . GLY B 1 29 ? -11.312 4.867 13.18 1 94.06 29 GLY B C 1
ATOM 1466 O O . GLY B 1 29 ? -12.508 5.121 13 1 94.06 29 GLY B O 1
ATOM 1467 N N . VAL B 1 30 ? -10.391 5.195 12.281 1 95.44 30 VAL B N 1
ATOM 1468 C CA . VAL B 1 30 ? -10.797 5.859 11.047 1 95.44 30 VAL B CA 1
ATOM 1469 C C . VAL B 1 30 ? -10.375 5.02 9.844 1 95.44 30 VAL B C 1
ATOM 1471 O O . VAL B 1 30 ? -9.469 4.188 9.945 1 95.44 30 VAL B O 1
ATOM 1474 N N . SER B 1 31 ? -11.023 5.203 8.727 1 96.06 31 SER B N 1
ATOM 1475 C CA . SER B 1 31 ? -10.688 4.578 7.453 1 96.06 31 SER B CA 1
ATOM 1476 C C . SER B 1 31 ? -9.438 5.199 6.848 1 96.06 31 SER B C 1
ATOM 1478 O O . SER B 1 31 ? -8.953 6.23 7.324 1 96.06 31 SER B O 1
ATOM 1480 N N . ALA B 1 32 ? -8.984 4.562 5.812 1 96.25 32 ALA B N 1
ATOM 1481 C CA . ALA B 1 32 ? -7.812 5.066 5.102 1 96.25 32 ALA B CA 1
ATOM 1482 C C . ALA B 1 32 ? -8.055 6.484 4.586 1 96.25 32 ALA B C 1
ATOM 1484 O O . ALA B 1 32 ? -7.203 7.363 4.754 1 96.25 32 ALA B O 1
ATOM 1485 N N . SER B 1 33 ? -9.219 6.695 3.996 1 96.94 33 SER B N 1
ATOM 1486 C CA . SER B 1 33 ? -9.531 8.008 3.441 1 96.94 33 SER B CA 1
ATOM 1487 C C . SER B 1 33 ? -9.703 9.047 4.543 1 96.94 33 SER B C 1
ATOM 1489 O O . SER B 1 33 ? -9.281 10.195 4.395 1 96.94 33 SER B O 1
ATOM 1491 N N . ALA B 1 34 ? -10.32 8.648 5.609 1 97.62 34 ALA B N 1
ATOM 1492 C CA . ALA B 1 34 ? -10.492 9.555 6.738 1 97.62 34 ALA B CA 1
ATOM 1493 C C . ALA B 1 34 ? -9.141 9.93 7.352 1 97.62 34 ALA B C 1
ATOM 1495 O O . ALA B 1 34 ? -8.922 11.078 7.723 1 97.62 34 ALA B O 1
ATOM 1496 N N . ALA B 1 35 ? -8.281 8.953 7.469 1 98.06 35 ALA B N 1
ATOM 1497 C CA . ALA B 1 35 ? -6.93 9.227 7.961 1 98.06 35 ALA B CA 1
ATOM 1498 C C . ALA B 1 35 ? -6.219 10.25 7.086 1 98.06 35 ALA B C 1
ATOM 1500 O O . ALA B 1 35 ? -5.641 11.211 7.59 1 98.06 35 ALA B O 1
ATOM 1501 N N . ALA B 1 36 ? -6.32 10.047 5.824 1 97.94 36 ALA B N 1
ATOM 1502 C CA . ALA B 1 36 ? -5.699 10.977 4.879 1 97.94 36 ALA B CA 1
ATOM 1503 C C . ALA B 1 36 ? -6.305 12.367 5.008 1 97.94 36 ALA B C 1
ATOM 1505 O O . ALA B 1 36 ? -5.586 13.367 5.012 1 97.94 36 ALA B O 1
ATOM 1506 N N . ALA B 1 37 ? -7.574 12.43 5.133 1 97.25 37 ALA B N 1
ATOM 1507 C CA . ALA B 1 37 ? -8.266 13.711 5.25 1 97.25 37 ALA B CA 1
ATOM 1508 C C . ALA B 1 37 ? -7.812 14.461 6.5 1 97.25 37 ALA B C 1
ATOM 1510 O O . ALA B 1 37 ? -7.555 15.664 6.449 1 97.25 37 ALA B O 1
ATOM 1511 N N . LEU B 1 38 ? -7.719 13.734 7.578 1 97.38 38 LEU B N 1
ATOM 1512 C CA . LEU B 1 38 ? -7.297 14.336 8.836 1 97.38 38 LEU B CA 1
ATOM 1513 C C . LEU B 1 38 ? -5.875 14.883 8.727 1 97.38 38 LEU B C 1
ATOM 1515 O O . LEU B 1 38 ? -5.605 16.016 9.141 1 97.38 38 LEU B O 1
ATOM 1519 N N . VAL B 1 39 ? -5.023 14.156 8.141 1 97.12 39 VAL B N 1
ATOM 1520 C CA . VAL B 1 39 ? -3.623 14.547 8.031 1 97.12 39 VAL B CA 1
ATOM 1521 C C . VAL B 1 39 ? -3.486 15.727 7.074 1 97.12 39 VAL B C 1
ATOM 1523 O O . VAL B 1 39 ? -2.84 16.719 7.402 1 97.12 39 VAL B O 1
ATOM 1526 N N . VAL B 1 40 ? -4.156 15.664 5.938 1 96 40 VAL B N 1
ATOM 1527 C CA . VAL B 1 40 ? -4.09 16.719 4.941 1 96 40 VAL B CA 1
ATOM 1528 C C . VAL B 1 40 ? -4.656 18.016 5.527 1 96 40 VAL B C 1
ATOM 1530 O O . VAL B 1 40 ? -4.078 19.094 5.352 1 96 40 VAL B O 1
ATOM 1533 N N . ALA B 1 41 ? -5.707 17.922 6.219 1 95 41 ALA B N 1
ATOM 1534 C CA . ALA B 1 41 ? -6.344 19.094 6.805 1 95 41 ALA B CA 1
ATOM 1535 C C . ALA B 1 41 ? -5.48 19.688 7.906 1 95 41 ALA B C 1
ATOM 1537 O O . ALA B 1 41 ? -5.555 20.891 8.18 1 95 41 ALA B O 1
ATOM 1538 N N . SER B 1 42 ? -4.684 18.875 8.57 1 94.69 42 SER B N 1
ATOM 1539 C CA . SER B 1 42 ? -3.873 19.344 9.695 1 94.69 42 SER B CA 1
ATOM 1540 C C . SER B 1 42 ? -2.703 20.188 9.211 1 94.69 42 SER B C 1
ATOM 1542 O O . SER B 1 42 ? -2.084 20.906 10 1 94.69 42 SER B O 1
ATOM 1544 N N . ALA B 1 43 ? -2.387 20.141 8.023 1 86.31 43 ALA B N 1
ATOM 1545 C CA . ALA B 1 43 ? -1.27 20.891 7.465 1 86.31 43 ALA B CA 1
ATOM 1546 C C . ALA B 1 43 ? -1.662 22.344 7.215 1 86.31 43 ALA B C 1
ATOM 1548 O O . ALA B 1 43 ? -0.808 23.188 6.914 1 86.31 43 ALA B O 1
ATOM 1549 N N . GLY B 1 44 ? -2.924 22.875 7.664 1 74 44 GLY B N 1
ATOM 1550 C CA . GLY B 1 44 ? -3.189 24.266 7.977 1 74 44 GLY B CA 1
ATOM 1551 C C . GLY B 1 44 ? -4.207 24.906 7.047 1 74 44 GLY B C 1
ATOM 1552 O O . GLY B 1 44 ? -4.68 26.016 7.305 1 74 44 GLY B O 1
ATOM 1553 N N . SER B 1 45 ? -4.684 24.422 5.938 1 70 45 SER B N 1
ATOM 1554 C CA . SER B 1 45 ? -5.551 25.219 5.078 1 70 45 SER B CA 1
ATOM 1555 C C . SER B 1 45 ? -6.996 24.734 5.148 1 70 45 SER B C 1
ATOM 1557 O O . SER B 1 45 ? -7.25 23.547 5.379 1 70 45 SER B O 1
ATOM 1559 N N . ALA B 1 46 ? -7.785 25.906 5.402 1 78.31 46 ALA B N 1
ATOM 1560 C CA . ALA B 1 46 ? -9.195 25.578 5.207 1 78.31 46 ALA B CA 1
ATOM 1561 C C . ALA B 1 46 ? -9.445 25.047 3.803 1 78.31 46 ALA B C 1
ATOM 1563 O O . ALA B 1 46 ? -8.898 25.562 2.826 1 78.31 46 ALA B O 1
ATOM 1564 N N . LEU B 1 47 ? -10.141 23.953 3.771 1 90 47 LEU B N 1
ATOM 1565 C CA . LEU B 1 47 ? -10.398 23.312 2.486 1 90 47 LEU B CA 1
ATOM 1566 C C . LEU B 1 47 ? -11.891 23.109 2.277 1 90 47 LEU B C 1
ATOM 1568 O O . LEU B 1 47 ? -12.633 22.844 3.232 1 90 47 LEU B O 1
ATOM 1572 N N . SER B 1 48 ? -12.273 23.312 1.058 1 92.88 48 SER B N 1
ATOM 1573 C CA . SER B 1 48 ? -13.617 22.844 0.713 1 92.88 48 SER B CA 1
ATOM 1574 C C . SER B 1 48 ? -13.664 21.312 0.674 1 92.88 48 SER B C 1
ATOM 1576 O O . SER B 1 48 ? -12.633 20.656 0.552 1 92.88 48 SER B O 1
ATOM 1578 N N . VAL B 1 49 ? -14.891 20.828 0.784 1 93.25 49 VAL B N 1
ATOM 1579 C CA . VAL B 1 49 ? -15.078 19.375 0.695 1 93.25 49 VAL B CA 1
ATOM 1580 C C . VAL B 1 49 ? -14.547 18.875 -0.645 1 93.25 49 VAL B C 1
ATOM 1582 O O . VAL B 1 49 ? -13.906 17.812 -0.707 1 93.25 49 VAL B O 1
ATOM 1585 N N . THR B 1 50 ? -14.758 19.656 -1.623 1 93.31 50 THR B N 1
ATOM 1586 C CA . THR B 1 50 ? -14.32 19.297 -2.967 1 93.31 50 THR B CA 1
ATOM 1587 C C . THR B 1 50 ? -12.797 19.266 -3.043 1 93.31 50 THR B C 1
ATOM 1589 O O . THR B 1 50 ? -12.219 18.312 -3.568 1 93.31 50 THR B O 1
ATOM 1592 N N . GLU B 1 51 ? -12.227 20.266 -2.553 1 93.62 51 GLU B N 1
ATOM 1593 C CA . GLU B 1 51 ? -10.773 20.344 -2.572 1 93.62 51 GLU B CA 1
ATOM 1594 C C . GLU B 1 51 ? -10.148 19.25 -1.717 1 93.62 51 GLU B C 1
ATOM 1596 O O . GLU B 1 51 ? -9.141 18.656 -2.098 1 93.62 51 GLU B O 1
ATOM 1601 N N . LEU B 1 52 ? -10.703 18.953 -0.565 1 94.88 52 LEU B N 1
ATOM 1602 C CA . LEU B 1 52 ? -10.227 17.891 0.304 1 94.88 52 LEU B CA 1
ATOM 1603 C C . LEU B 1 52 ? -10.289 16.531 -0.406 1 94.88 52 LEU B C 1
ATOM 1605 O O . LEU B 1 52 ? -9.32 15.781 -0.392 1 94.88 52 LEU B O 1
ATOM 1609 N N . GLY B 1 53 ? -11.453 16.281 -1.006 1 96.06 53 GLY B N 1
ATOM 1610 C CA . GLY B 1 53 ? -11.602 15.055 -1.761 1 96.06 53 GLY B CA 1
ATOM 1611 C C . GLY B 1 53 ? -10.57 14.898 -2.861 1 96.06 53 GLY B C 1
ATOM 1612 O O . GLY B 1 53 ? -9.969 13.828 -3.01 1 96.06 53 GLY B O 1
ATOM 1613 N N . ARG B 1 54 ? -10.289 15.969 -3.602 1 94.56 54 ARG B N 1
ATOM 1614 C CA . ARG B 1 54 ? -9.312 15.961 -4.684 1 94.56 54 ARG B CA 1
ATOM 1615 C C . ARG B 1 54 ? -7.914 15.656 -4.156 1 94.56 54 ARG B C 1
ATOM 1617 O O . ARG B 1 54 ? -7.18 14.867 -4.754 1 94.56 54 ARG B O 1
ATOM 1624 N N . ARG B 1 55 ? -7.57 16.156 -3.072 1 95.31 55 ARG B N 1
ATOM 1625 C CA . ARG B 1 55 ? -6.23 16.016 -2.514 1 95.31 55 ARG B CA 1
ATOM 1626 C C . ARG B 1 55 ? -5.992 14.586 -2.035 1 95.31 55 ARG B C 1
ATOM 1628 O O . ARG B 1 55 ? -4.844 14.148 -1.934 1 95.31 55 ARG B O 1
ATOM 1635 N N . ILE B 1 56 ? -7.121 13.883 -1.754 1 96.94 56 ILE B N 1
ATOM 1636 C CA . ILE B 1 56 ? -6.895 12.547 -1.215 1 96.94 56 ILE B CA 1
ATOM 1637 C C . ILE B 1 56 ? -7.488 11.508 -2.158 1 96.94 56 ILE B C 1
ATOM 1639 O O . ILE B 1 56 ? -7.664 10.344 -1.779 1 96.94 56 ILE B O 1
ATOM 1643 N N . GLY B 1 57 ? -7.898 11.898 -3.279 1 96.38 57 GLY B N 1
ATOM 1644 C CA . GLY B 1 57 ? -8.25 10.984 -4.352 1 96.38 57 GLY B CA 1
ATOM 1645 C C . GLY B 1 57 ? -9.664 10.453 -4.242 1 96.38 57 GLY B C 1
ATOM 1646 O O . GLY B 1 57 ? -9.93 9.297 -4.566 1 96.38 57 GLY B O 1
ATOM 1647 N N . LEU B 1 58 ? -10.578 11.25 -3.803 1 97.31 58 LEU B N 1
ATOM 1648 C CA . LEU B 1 58 ? -11.969 10.82 -3.684 1 97.31 58 LEU B CA 1
ATOM 1649 C C . LEU B 1 58 ? -12.852 11.586 -4.66 1 97.31 58 LEU B C 1
ATOM 1651 O O . LEU B 1 58 ? -12.594 12.758 -4.961 1 97.31 58 LEU B O 1
ATOM 1655 N N . SER B 1 59 ? -13.891 10.875 -5.09 1 96.75 59 SER B N 1
ATOM 1656 C CA . SER B 1 59 ? -14.961 11.578 -5.781 1 96.75 59 SER B CA 1
ATOM 1657 C C . SER B 1 59 ? -15.68 12.539 -4.84 1 96.75 59 SER B C 1
ATOM 1659 O O . SER B 1 59 ? -15.586 12.414 -3.619 1 96.75 59 SER B O 1
ATOM 1661 N N . GLN B 1 60 ? -16.391 13.445 -5.391 1 95.31 60 GLN B N 1
ATOM 1662 C CA . GLN B 1 60 ? -17.125 14.43 -4.594 1 95.31 60 GLN B CA 1
ATOM 1663 C C . GLN B 1 60 ? -18.125 13.742 -3.662 1 95.31 60 GLN B C 1
ATOM 1665 O O . GLN B 1 60 ? -18.234 14.109 -2.49 1 95.31 60 GLN B O 1
ATOM 1670 N N . SER B 1 61 ? -18.828 12.781 -4.188 1 97.31 61 SER B N 1
ATOM 1671 C CA . SER B 1 61 ? -19.828 12.078 -3.381 1 97.31 61 SER B CA 1
ATOM 1672 C C . SER B 1 61 ? -19.172 11.32 -2.236 1 97.31 61 SER B C 1
ATOM 1674 O O . SER B 1 61 ? -19.672 11.328 -1.108 1 97.31 61 SER B O 1
ATOM 1676 N N . ALA B 1 62 ? -18.031 10.664 -2.488 1 97.44 62 ALA B N 1
ATOM 1677 C CA . ALA B 1 62 ? -17.312 9.93 -1.453 1 97.44 62 ALA B CA 1
ATOM 1678 C C . ALA B 1 62 ? -16.734 10.883 -0.411 1 97.44 62 ALA B C 1
ATOM 1680 O O . ALA B 1 62 ? -16.75 10.586 0.786 1 97.44 62 ALA B O 1
ATOM 1681 N N . ALA B 1 63 ? -16.266 12.016 -0.883 1 96.94 63 ALA B N 1
ATOM 1682 C CA . ALA B 1 63 ? -15.711 13.031 0.019 1 96.94 63 ALA B CA 1
ATOM 1683 C C . ALA B 1 63 ? -16.797 13.578 0.945 1 96.94 63 ALA B C 1
ATOM 1685 O O . ALA B 1 63 ? -16.562 13.75 2.145 1 96.94 63 ALA B O 1
ATOM 1686 N N . ALA B 1 64 ? -17.906 13.836 0.401 1 96.81 64 ALA B N 1
ATOM 1687 C CA . ALA B 1 64 ? -19.016 14.352 1.199 1 96.81 64 ALA B CA 1
ATOM 1688 C C . ALA B 1 64 ? -19.406 13.367 2.297 1 96.81 64 ALA B C 1
ATOM 1690 O O . ALA B 1 64 ? -19.578 13.758 3.457 1 96.81 64 ALA B O 1
ATOM 1691 N N . ARG B 1 65 ? -19.5 12.141 1.917 1 97.69 65 ARG B N 1
ATOM 1692 C CA . ARG B 1 65 ? -19.859 11.109 2.887 1 97.69 65 ARG B CA 1
ATOM 1693 C C . ARG B 1 65 ? -18.797 10.992 3.975 1 97.69 65 ARG B C 1
ATOM 1695 O O . ARG B 1 65 ? -19.109 10.828 5.152 1 97.69 65 ARG B O 1
ATOM 1702 N N . MET B 1 66 ? -17.562 11.023 3.586 1 97.31 66 MET B N 1
ATOM 1703 C CA . MET B 1 66 ? -16.453 10.938 4.531 1 97.31 66 MET B CA 1
ATOM 1704 C C . MET B 1 66 ? -16.469 12.109 5.5 1 97.31 66 MET B C 1
ATOM 1706 O O . MET B 1 66 ? -16.328 11.93 6.711 1 97.31 66 MET B O 1
ATOM 1710 N N . VAL B 1 67 ? -16.719 13.297 4.988 1 96.62 67 VAL B N 1
ATOM 1711 C CA . VAL B 1 67 ? -16.75 14.484 5.828 1 96.62 67 VAL B CA 1
ATOM 1712 C C . VAL B 1 67 ? -17.938 14.414 6.781 1 96.62 67 VAL B C 1
ATOM 1714 O O . VAL B 1 67 ? -17.828 14.758 7.957 1 96.62 67 VAL B O 1
ATOM 1717 N N . ASP B 1 68 ? -19.078 13.953 6.234 1 97.31 68 ASP B N 1
ATOM 1718 C CA . ASP B 1 68 ? -20.234 13.766 7.086 1 97.31 68 ASP B CA 1
ATOM 1719 C C . ASP B 1 68 ? -19.922 12.844 8.258 1 97.31 68 ASP B C 1
ATOM 1721 O O . ASP B 1 68 ? -20.266 13.148 9.406 1 97.31 68 ASP B O 1
ATOM 1725 N N . SER B 1 69 ? -19.25 11.797 7.992 1 97.62 69 SER B N 1
ATOM 1726 C CA . SER B 1 69 ? -18.891 10.82 9.016 1 97.62 69 SER B CA 1
ATOM 1727 C C . SER B 1 69 ? -17.938 11.422 10.039 1 97.62 69 SER B C 1
ATOM 1729 O O . SER B 1 69 ? -18.094 11.219 11.25 1 97.62 69 SER B O 1
ATOM 1731 N N . LEU B 1 70 ? -16.969 12.18 9.602 1 97.62 70 LEU B N 1
ATOM 1732 C CA . LEU B 1 70 ? -15.969 12.781 10.484 1 97.62 70 LEU B CA 1
ATOM 1733 C C . LEU B 1 70 ? -16.594 13.883 11.328 1 97.62 70 LEU B C 1
ATOM 1735 O O . LEU B 1 70 ? -16.188 14.094 12.477 1 97.62 70 LEU B O 1
ATOM 1739 N N . GLU B 1 71 ? -17.531 14.586 10.742 1 97.19 71 GLU B N 1
ATOM 1740 C CA . GLU B 1 71 ? -18.25 15.602 11.5 1 97.19 71 GLU B CA 1
ATOM 1741 C C . GLU B 1 71 ? -19.094 14.961 12.602 1 97.19 71 GLU B C 1
ATOM 1743 O O . GLU B 1 71 ? -19.109 15.445 13.734 1 97.19 71 GLU B O 1
ATOM 1748 N N . GLN B 1 72 ? -19.766 13.898 12.25 1 97.5 72 GLN B N 1
ATOM 1749 C CA . GLN B 1 72 ? -20.578 13.18 13.227 1 97.5 72 GLN B CA 1
ATOM 1750 C C . GLN B 1 72 ? -19.719 12.664 14.375 1 97.5 72 GLN B C 1
ATOM 1752 O O . GLN B 1 72 ? -20.172 12.602 15.516 1 97.5 72 GLN B O 1
ATOM 1757 N N . ARG B 1 73 ? -18.453 12.391 14.133 1 97.5 73 ARG B N 1
ATOM 1758 C CA . ARG B 1 73 ? -17.531 11.875 15.141 1 97.5 73 ARG B CA 1
ATOM 1759 C C . ARG B 1 73 ? -16.844 13.016 15.891 1 97.5 73 ARG B C 1
ATOM 1761 O O . ARG B 1 73 ? -16.016 12.773 16.766 1 97.5 73 ARG B O 1
ATOM 1768 N N . GLY B 1 74 ? -17.141 14.227 15.469 1 97.5 74 GLY B N 1
ATOM 1769 C CA . GLY B 1 74 ? -16.609 15.391 16.141 1 97.5 74 GLY B CA 1
ATOM 1770 C C . GLY B 1 74 ? -15.18 15.703 15.75 1 97.5 74 GLY B C 1
ATOM 1771 O O . GLY B 1 74 ? -14.461 16.406 16.469 1 97.5 74 GLY B O 1
ATOM 1772 N N . LEU B 1 75 ? -14.711 15.219 14.586 1 97.81 75 LEU B N 1
ATOM 1773 C CA . LEU B 1 75 ? -13.328 15.406 14.156 1 97.81 75 LEU B CA 1
ATOM 1774 C C . LEU B 1 75 ? -13.219 16.562 13.172 1 97.81 75 LEU B C 1
ATOM 1776 O O . LEU B 1 75 ? -12.148 17.156 13.008 1 97.81 75 LEU B O 1
ATOM 1780 N N . PHE B 1 76 ? -14.281 16.859 12.453 1 96.56 76 PHE B N 1
ATOM 1781 C CA . PHE B 1 76 ? -14.391 18 11.539 1 96.56 76 PHE B CA 1
ATOM 1782 C C . PHE B 1 76 ? -15.539 18.906 11.945 1 96.56 76 PHE B C 1
ATOM 1784 O O . PHE B 1 76 ? -16.484 18.484 12.602 1 96.56 76 PHE B O 1
ATOM 1791 N N . ALA B 1 77 ? -15.43 20.156 11.562 1 94.94 77 ALA B N 1
ATOM 1792 C CA . ALA B 1 77 ? -16.516 21.141 11.648 1 94.94 77 ALA B CA 1
ATOM 1793 C C . ALA B 1 77 ? -16.656 21.922 10.336 1 94.94 77 ALA B C 1
ATOM 1795 O O . ALA B 1 77 ? -15.648 22.281 9.719 1 94.94 77 ALA B O 1
ATOM 1796 N N . ARG B 1 78 ? -17.859 22.078 9.93 1 91.25 78 ARG B N 1
ATOM 1797 C CA . ARG B 1 78 ? -18.125 22.906 8.758 1 91.25 78 ARG B CA 1
ATOM 1798 C C . ARG B 1 78 ? -18.25 24.375 9.148 1 91.25 78 ARG B C 1
ATOM 1800 O O . ARG B 1 78 ? -18.812 24.703 10.195 1 91.25 78 ARG B O 1
ATOM 1807 N N . ARG B 1 79 ? -17.656 25.125 8.312 1 86.88 79 ARG B N 1
ATOM 1808 C CA . ARG B 1 79 ? -17.75 26.562 8.531 1 86.88 79 ARG B CA 1
ATOM 1809 C C . ARG B 1 79 ? -18.219 27.281 7.27 1 86.88 79 ARG B C 1
ATOM 1811 O O . ARG B 1 79 ? -17.688 27.031 6.18 1 86.88 79 ARG B O 1
ATOM 1818 N N . PRO B 1 80 ? -19.375 27.938 7.516 1 77.19 80 PRO B N 1
ATOM 1819 C CA . PRO B 1 80 ? -19.812 28.734 6.367 1 77.19 80 PRO B CA 1
ATOM 1820 C C . PRO B 1 80 ? -18.797 29.797 5.973 1 77.19 80 PRO B C 1
ATOM 1822 O O . PRO B 1 80 ? -18.141 30.375 6.844 1 77.19 80 PRO B O 1
ATOM 1825 N N . ARG B 1 81 ? -18.172 29.688 4.887 1 67.5 81 ARG B N 1
ATOM 1826 C CA . ARG B 1 81 ? -17.375 30.812 4.422 1 67.5 81 ARG B CA 1
ATOM 1827 C C . ARG B 1 81 ? -18.25 31.812 3.664 1 67.5 81 ARG B C 1
ATOM 1829 O O . ARG B 1 81 ? -19.453 31.594 3.48 1 67.5 81 ARG B O 1
ATOM 1836 N N . GLN B 1 82 ? -17.516 32.938 3.336 1 59.34 82 GLN B N 1
ATOM 1837 C CA . GLN B 1 82 ? -18.156 33.969 2.523 1 59.34 82 GLN B CA 1
ATOM 1838 C C . GLN B 1 82 ? -18.609 33.406 1.179 1 59.34 82 GLN B C 1
ATOM 1840 O O . GLN B 1 82 ? -17.844 32.719 0.49 1 59.34 82 GLN B O 1
ATOM 1845 N N . GLY B 1 83 ? -19.875 33.438 0.951 1 60.06 83 GLY B N 1
ATOM 1846 C CA . GLY B 1 83 ? -20.562 32.938 -0.239 1 60.06 83 GLY B CA 1
ATOM 1847 C C . GLY B 1 83 ? -21.109 31.531 -0.073 1 60.06 83 GLY B C 1
ATOM 1848 O O . GLY B 1 83 ? -21.594 31.172 1.002 1 60.06 83 GLY B O 1
ATOM 1849 N N . ARG B 1 84 ? -21.125 30.828 -1.133 1 61.03 84 ARG B N 1
ATOM 1850 C CA . ARG B 1 84 ? -21.828 29.562 -1.207 1 61.03 84 ARG B CA 1
ATOM 1851 C C . ARG B 1 84 ? -20.906 28.391 -0.891 1 61.03 84 ARG B C 1
ATOM 1853 O O . ARG B 1 84 ? -21.344 27.25 -0.797 1 61.03 84 ARG B O 1
ATOM 1860 N N . GLU B 1 85 ? -19.531 28.844 -0.464 1 75.31 85 GLU B N 1
ATOM 1861 C CA . GLU B 1 85 ? -18.703 27.656 -0.306 1 75.31 85 GLU B CA 1
ATOM 1862 C C . GLU B 1 85 ? -18.562 27.281 1.164 1 75.31 85 GLU B C 1
ATOM 1864 O O . GLU B 1 85 ? -18.406 28.141 2.025 1 75.31 85 GLU B O 1
ATOM 1869 N N . VAL B 1 86 ? -18.812 26.047 1.432 1 84.44 86 VAL B N 1
ATOM 1870 C CA . VAL B 1 86 ? -18.656 25.5 2.775 1 84.44 86 VAL B CA 1
ATOM 1871 C C . VAL B 1 86 ? -17.266 24.875 2.926 1 84.44 86 VAL B C 1
ATOM 1873 O O . VAL B 1 86 ? -16.812 24.125 2.062 1 84.44 86 VAL B O 1
ATOM 1876 N N . THR B 1 87 ? -16.562 25.406 3.947 1 91.31 87 THR B N 1
ATOM 1877 C CA . THR B 1 87 ? -15.242 24.844 4.23 1 91.31 87 THR B CA 1
ATOM 1878 C C . THR B 1 87 ? -15.297 23.906 5.426 1 91.31 87 THR B C 1
ATOM 1880 O O . THR B 1 87 ? -16.266 23.922 6.195 1 91.31 87 THR B O 1
ATOM 1883 N N . VAL B 1 88 ? -14.305 23.078 5.461 1 92.81 88 VAL B N 1
ATOM 1884 C CA . VAL B 1 88 ? -14.188 22.141 6.582 1 92.81 88 VAL B CA 1
ATOM 1885 C C . VAL B 1 88 ? -12.859 22.359 7.305 1 92.81 88 VAL B C 1
ATOM 1887 O O . VAL B 1 88 ? -11.844 22.641 6.668 1 92.81 88 VAL B O 1
ATOM 1890 N N . GLU B 1 89 ? -12.984 22.281 8.641 1 93.56 89 GLU B N 1
ATOM 1891 C CA . GLU B 1 89 ? -11.797 22.406 9.484 1 93.56 89 GLU B CA 1
ATOM 1892 C C . GLU B 1 89 ? -11.773 21.328 10.57 1 93.56 89 GLU B C 1
ATOM 1894 O O . GLU B 1 89 ? -12.82 20.781 10.93 1 93.56 89 GLU B O 1
ATOM 1899 N N . LEU B 1 90 ? -10.562 21.094 11.023 1 96.19 90 LEU B N 1
ATOM 1900 C CA . LEU B 1 90 ? -10.43 20.156 12.133 1 96.19 90 LEU B CA 1
ATOM 1901 C C . LEU B 1 90 ? -10.914 20.766 13.438 1 96.19 90 LEU B C 1
ATOM 1903 O O . LEU B 1 90 ? -10.656 21.938 13.703 1 96.19 90 LEU B O 1
ATOM 1907 N N . THR B 1 91 ? -11.641 19.984 14.188 1 96.25 91 THR B N 1
ATOM 1908 C CA . THR B 1 91 ? -11.836 20.344 15.586 1 96.25 91 THR B CA 1
ATOM 1909 C C . THR B 1 91 ? -10.555 20.109 16.391 1 96.25 91 THR B C 1
ATOM 1911 O O . THR B 1 91 ? -9.555 19.641 15.844 1 96.25 91 THR B O 1
ATOM 1914 N N . ALA B 1 92 ? -10.609 20.5 17.703 1 96.94 92 ALA B N 1
ATOM 1915 C CA . ALA B 1 92 ? -9.484 20.203 18.578 1 96.94 92 ALA B CA 1
ATOM 1916 C C . ALA B 1 92 ? -9.211 18.703 18.625 1 96.94 92 ALA B C 1
ATOM 1918 O O . ALA B 1 92 ? -8.055 18.266 18.578 1 96.94 92 ALA B O 1
ATOM 1919 N N . GLU B 1 93 ? -10.234 17.938 18.703 1 97.62 93 GLU B N 1
ATOM 1920 C CA . GLU B 1 93 ? -10.109 16.484 18.703 1 97.62 93 GLU B CA 1
ATOM 1921 C C . GLU B 1 93 ? -9.586 15.969 17.375 1 97.62 93 GLU B C 1
ATOM 1923 O O . GLU B 1 93 ? -8.797 15.023 17.328 1 97.62 93 GLU B O 1
ATOM 1928 N N . GLY B 1 94 ? -10.07 16.578 16.281 1 97.44 94 GLY B N 1
ATOM 1929 C CA . GLY B 1 94 ? -9.57 16.234 14.961 1 97.44 94 GLY B CA 1
ATOM 1930 C C . GLY B 1 94 ? -8.078 16.438 14.812 1 97.44 94 GLY B C 1
ATOM 1931 O O . GLY B 1 94 ? -7.375 15.602 14.25 1 97.44 94 GLY B O 1
ATOM 1932 N N . ARG B 1 95 ? -7.652 17.562 15.375 1 96.88 95 ARG B N 1
ATOM 1933 C CA . ARG B 1 95 ? -6.227 17.859 15.32 1 96.88 95 ARG B CA 1
ATOM 1934 C C . ARG B 1 95 ? -5.418 16.859 16.141 1 96.88 95 ARG B C 1
ATOM 1936 O O . ARG B 1 95 ? -4.344 16.438 15.719 1 96.88 95 ARG B O 1
ATOM 1943 N N . ARG B 1 96 ? -5.93 16.516 17.25 1 97.38 96 ARG B N 1
ATOM 1944 C CA . ARG B 1 96 ? -5.266 15.523 18.078 1 97.38 96 ARG B CA 1
ATOM 1945 C C . ARG B 1 96 ? -5.207 14.172 17.391 1 97.38 96 ARG B C 1
ATOM 1947 O O . ARG B 1 96 ? -4.184 13.484 17.438 1 97.38 96 ARG B O 1
ATOM 1954 N N . THR B 1 97 ? -6.27 13.82 16.75 1 97.81 97 THR B N 1
ATOM 1955 C CA . THR B 1 97 ? -6.324 12.555 16.031 1 97.81 97 THR B CA 1
ATOM 1956 C C . THR B 1 97 ? -5.34 12.547 14.875 1 97.81 97 THR B C 1
ATOM 1958 O O . THR B 1 97 ? -4.629 11.562 14.656 1 97.81 97 THR B O 1
ATOM 1961 N N . ALA B 1 98 ? -5.301 13.641 14.141 1 97.19 98 ALA B N 1
ATOM 1962 C CA . ALA B 1 98 ? -4.344 13.758 13.047 1 97.19 98 ALA B CA 1
ATOM 1963 C C . ALA B 1 98 ? -2.91 13.594 13.547 1 97.19 98 ALA B C 1
ATOM 1965 O O . ALA B 1 98 ? -2.107 12.891 12.938 1 97.19 98 ALA B O 1
ATOM 1966 N N . GLN B 1 99 ?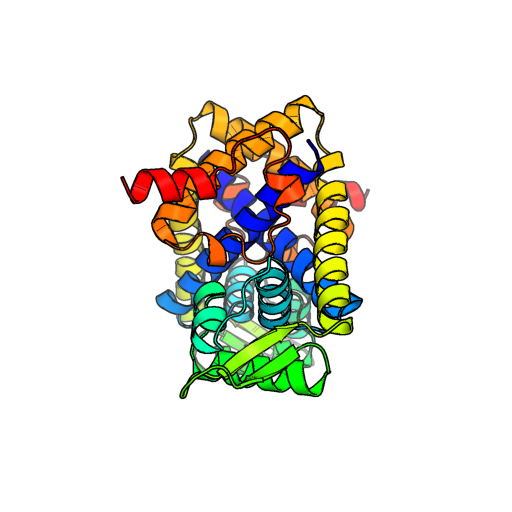 -2.658 14.234 14.641 1 96.31 99 GLN B N 1
ATOM 1967 C CA . GLN B 1 99 ? -1.317 14.141 15.211 1 96.31 99 GLN B CA 1
ATOM 1968 C C . GLN B 1 99 ? -0.994 12.711 15.633 1 96.31 99 GLN B C 1
ATOM 1970 O O . GLN B 1 99 ? 0.123 12.234 15.422 1 96.31 99 GLN B O 1
ATOM 1975 N N . THR B 1 100 ? -1.941 12.047 16.203 1 96.94 100 THR B N 1
ATOM 1976 C CA . THR B 1 100 ? -1.772 10.656 16.594 1 96.94 100 THR B CA 1
ATOM 1977 C C . THR B 1 100 ? -1.477 9.781 15.375 1 96.94 100 THR B C 1
ATOM 1979 O O . THR B 1 100 ? -0.595 8.922 15.422 1 96.94 100 THR B O 1
ATOM 1982 N N . LEU B 1 101 ? -2.215 10.016 14.312 1 97.62 101 LEU B N 1
ATOM 1983 C CA . LEU B 1 101 ? -2.021 9.25 13.086 1 97.62 101 LEU B CA 1
ATOM 1984 C C . LEU B 1 101 ? -0.608 9.445 12.547 1 97.62 101 LEU B C 1
ATOM 1986 O O . LEU B 1 101 ? 0.058 8.477 12.172 1 97.62 101 LEU B O 1
ATOM 1990 N N . ILE B 1 102 ? -0.154 10.68 12.555 1 96.88 102 ILE B N 1
ATOM 1991 C CA . ILE B 1 102 ? 1.173 11.008 12.047 1 96.88 102 ILE B CA 1
ATOM 1992 C C . ILE B 1 102 ? 2.238 10.352 12.914 1 96.88 102 ILE B C 1
ATOM 1994 O O . ILE B 1 102 ? 3.162 9.711 12.406 1 96.88 102 ILE B O 1
ATOM 1998 N N . GLU B 1 103 ? 2.088 10.445 14.188 1 95.5 103 GLU B N 1
ATOM 1999 C CA . GLU B 1 103 ? 3.064 9.914 15.133 1 95.5 103 GLU B CA 1
ATOM 2000 C C . GLU B 1 103 ? 3.117 8.391 15.078 1 95.5 103 GLU B C 1
ATOM 2002 O O . GLU B 1 103 ? 4.199 7.801 15.102 1 95.5 103 GLU B O 1
ATOM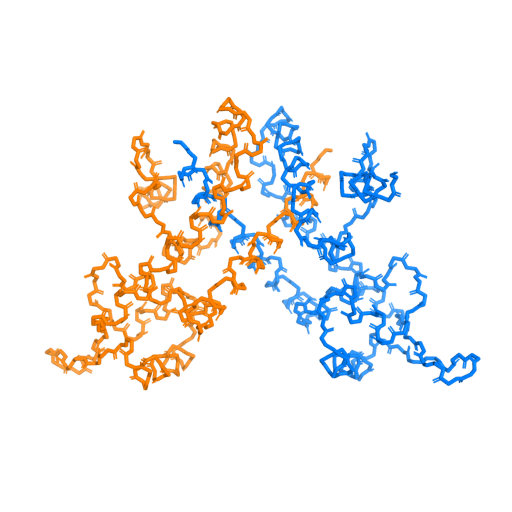 2007 N N . GLU B 1 104 ? 1.998 7.762 15.023 1 95.25 104 GLU B N 1
ATOM 2008 C CA . GLU B 1 104 ? 1.943 6.305 15.016 1 95.25 104 GLU B CA 1
ATOM 2009 C C . GLU B 1 104 ? 2.518 5.742 13.711 1 95.25 104 GLU B C 1
ATOM 2011 O O . GLU B 1 104 ? 3.234 4.742 13.727 1 95.25 104 GLU B O 1
ATOM 2016 N N . ARG B 1 105 ? 2.141 6.371 12.609 1 96.81 105 ARG B N 1
ATOM 2017 C CA . ARG B 1 105 ? 2.732 5.977 11.336 1 96.81 105 ARG B CA 1
ATOM 2018 C C . ARG B 1 105 ? 4.254 6.098 11.383 1 96.81 105 ARG B C 1
ATOM 2020 O O . ARG B 1 105 ? 4.965 5.168 10.992 1 96.81 105 ARG B O 1
ATOM 2027 N N . GLY B 1 106 ? 4.711 7.227 11.828 1 96.38 106 GLY B N 1
ATOM 2028 C CA . GLY B 1 106 ? 6.141 7.461 11.93 1 96.38 106 GLY B CA 1
ATOM 2029 C C . GLY B 1 106 ? 6.852 6.457 12.812 1 96.38 106 GLY B C 1
ATOM 2030 O O . GLY B 1 106 ? 7.879 5.898 12.43 1 96.38 106 GLY B O 1
ATOM 2031 N N . ALA B 1 107 ? 6.309 6.184 14.008 1 94.12 107 ALA B N 1
ATOM 2032 C CA . ALA B 1 107 ? 6.914 5.258 14.961 1 94.12 107 ALA B CA 1
ATOM 2033 C C . ALA B 1 107 ? 6.984 3.846 14.391 1 94.12 107 ALA B C 1
ATOM 2035 O O . ALA B 1 107 ? 8.016 3.18 14.484 1 94.12 107 ALA B O 1
ATOM 2036 N N . GLY B 1 108 ? 5.883 3.41 13.828 1 94.25 108 GLY B N 1
ATOM 2037 C CA . GLY B 1 108 ? 5.84 2.082 13.242 1 94.25 108 GLY B CA 1
ATOM 2038 C C . GLY B 1 108 ? 6.855 1.888 12.125 1 94.25 108 GLY B C 1
ATOM 2039 O O . GLY B 1 108 ? 7.574 0.887 12.102 1 94.25 108 GLY B O 1
ATOM 2040 N N . LEU B 1 109 ? 6.949 2.857 11.25 1 97.19 109 LEU B N 1
ATOM 2041 C CA . LEU B 1 109 ? 7.828 2.725 10.094 1 97.19 109 LEU B CA 1
ATOM 2042 C C . LEU B 1 109 ? 9.281 2.943 10.492 1 97.19 109 LEU B C 1
ATOM 2044 O O . LEU B 1 109 ? 10.188 2.348 9.906 1 97.19 109 LEU B O 1
ATOM 2048 N N . THR B 1 110 ? 9.508 3.801 11.516 1 96.38 110 THR B N 1
ATOM 2049 C CA . THR B 1 110 ? 10.859 3.984 12.023 1 96.38 110 THR B CA 1
ATOM 2050 C C . THR B 1 110 ? 11.414 2.674 12.57 1 96.38 110 THR B C 1
ATOM 2052 O O . THR B 1 110 ? 12.602 2.373 12.398 1 96.38 110 THR B O 1
ATOM 2055 N N . GLY B 1 111 ? 10.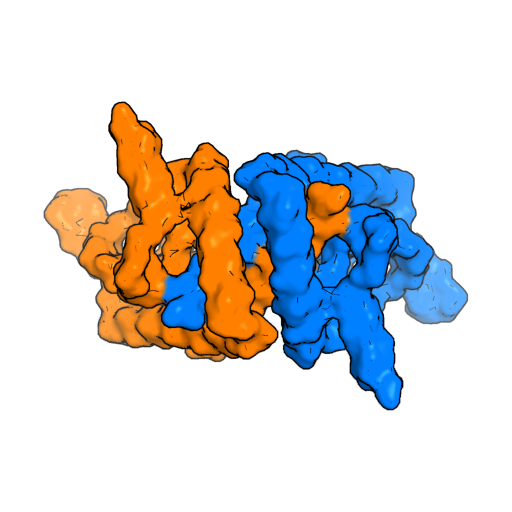547 1.871 13.195 1 94.88 111 GLY B N 1
ATOM 2056 C CA . GLY B 1 111 ? 10.953 0.556 13.664 1 94.88 111 GLY B CA 1
ATOM 2057 C C . GLY B 1 111 ? 11.445 -0.348 12.547 1 94.88 111 GLY B C 1
ATOM 2058 O O . GLY B 1 111 ? 12.359 -1.147 12.75 1 94.88 111 GLY B O 1
ATOM 2059 N N . LEU B 1 112 ? 10.898 -0.238 11.367 1 96.19 112 LEU B N 1
ATOM 2060 C CA . LEU B 1 112 ? 11.336 -1.007 10.211 1 96.19 112 LEU B CA 1
ATOM 2061 C C . LEU B 1 112 ? 12.68 -0.503 9.695 1 96.19 112 LEU B C 1
ATOM 2063 O O . LEU B 1 112 ? 13.555 -1.301 9.352 1 96.19 112 LEU B O 1
ATOM 2067 N N . ILE B 1 113 ? 12.828 0.811 9.68 1 97.44 113 ILE B N 1
ATOM 2068 C CA . ILE B 1 113 ? 14.023 1.451 9.141 1 97.44 113 ILE B CA 1
ATOM 2069 C C . ILE B 1 113 ? 15.219 1.15 10.039 1 97.44 113 ILE B C 1
ATOM 2071 O O . ILE B 1 113 ? 16.359 1.033 9.562 1 97.44 113 ILE B O 1
ATOM 2075 N N . GLU B 1 114 ? 14.984 0.912 11.289 1 96.06 114 GLU B N 1
ATOM 2076 C CA . GLU B 1 114 ? 16.031 0.664 12.266 1 96.06 114 GLU B CA 1
ATOM 2077 C C . GLU B 1 114 ? 16.766 -0.648 11.984 1 96.06 114 GLU B C 1
ATOM 2079 O O . GLU B 1 114 ? 17.859 -0.883 12.492 1 96.06 114 GLU B O 1
ATOM 2084 N N . GLU B 1 115 ? 16.141 -1.5 11.133 1 95.06 115 GLU B N 1
ATOM 2085 C CA . GLU B 1 115 ? 16.781 -2.746 10.719 1 95.06 115 GLU B CA 1
ATOM 2086 C C . GLU B 1 115 ? 17.953 -2.479 9.773 1 95.06 115 GLU B C 1
ATOM 2088 O O . GLU B 1 115 ? 18.75 -3.371 9.516 1 95.06 115 GLU B O 1
ATOM 2093 N N . LEU B 1 116 ? 18.047 -1.299 9.25 1 97.62 116 LEU B N 1
ATOM 2094 C CA . LEU B 1 116 ? 19.094 -0.892 8.312 1 97.62 116 LEU B CA 1
ATOM 2095 C C . LEU B 1 116 ? 20.188 -0.097 9.023 1 97.62 116 LEU B C 1
ATOM 2097 O O . LEU B 1 116 ? 19.891 0.678 9.938 1 97.62 116 LEU B O 1
ATOM 2101 N N . SER B 1 117 ? 21.469 -0.253 8.617 1 97.69 117 SER B N 1
ATOM 2102 C CA . SER B 1 117 ? 22.547 0.595 9.125 1 97.69 117 SER B CA 1
ATOM 2103 C C . SER B 1 117 ? 22.344 2.047 8.703 1 97.69 117 SER B C 1
ATOM 2105 O O . SER B 1 117 ? 21.578 2.332 7.777 1 97.69 117 SER B O 1
ATOM 2107 N N . PRO B 1 118 ? 23.016 2.967 9.391 1 96.75 118 PRO B N 1
ATOM 2108 C CA . PRO B 1 118 ? 22.891 4.371 9 1 96.75 118 PRO B CA 1
ATOM 2109 C C . PRO B 1 118 ? 23.219 4.602 7.527 1 96.75 118 PRO B C 1
ATOM 2111 O O . PRO B 1 118 ? 22.547 5.383 6.852 1 96.75 118 PRO B O 1
ATOM 2114 N N . ARG B 1 119 ? 24.219 3.887 7.07 1 97.12 119 ARG B N 1
ATOM 2115 C CA . ARG B 1 119 ? 24.594 4.012 5.664 1 97.12 119 ARG B CA 1
ATOM 2116 C C . ARG B 1 119 ? 23.5 3.455 4.758 1 97.12 119 ARG B C 1
ATOM 2118 O O . ARG B 1 119 ? 23.156 4.062 3.738 1 97.12 119 ARG B O 1
ATOM 2125 N N . GLU B 1 120 ? 22.875 2.332 5.141 1 97.81 120 GLU B N 1
ATOM 2126 C CA . GLU B 1 120 ? 21.797 1.721 4.379 1 97.81 120 GLU B CA 1
ATOM 2127 C C . GLU B 1 120 ? 20.547 2.605 4.383 1 97.81 120 GLU B C 1
ATOM 2129 O O . GLU B 1 120 ? 19.844 2.688 3.379 1 97.81 120 GLU B O 1
ATOM 2134 N N . GLN B 1 121 ? 20.312 3.275 5.523 1 97.62 121 GLN B N 1
ATOM 2135 C CA . GLN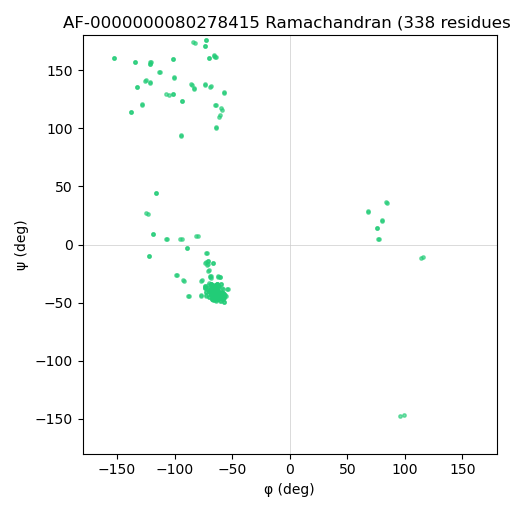 B 1 121 ? 19.172 4.188 5.617 1 97.62 121 GLN B CA 1
ATOM 2136 C C . GLN B 1 121 ? 19.328 5.352 4.641 1 97.62 121 GLN B C 1
ATOM 2138 O O . GLN B 1 121 ? 18.375 5.73 3.965 1 97.62 121 GLN B O 1
ATOM 2143 N N . GLU B 1 122 ? 20.5 5.848 4.566 1 96.31 122 GLU B N 1
ATOM 2144 C CA . GLU B 1 122 ? 20.781 6.949 3.646 1 96.31 122 GLU B CA 1
ATOM 2145 C C . GLU B 1 122 ? 20.609 6.512 2.195 1 96.31 122 GLU B C 1
ATOM 2147 O O . GLU B 1 122 ? 20.016 7.234 1.388 1 96.31 122 GLU B O 1
ATOM 2152 N N . GLN B 1 123 ? 21.141 5.344 1.879 1 97.44 123 GLN B N 1
ATOM 2153 C CA . GLN B 1 123 ? 20.984 4.789 0.538 1 97.44 123 GLN B CA 1
ATOM 2154 C C . GLN B 1 123 ? 19.516 4.57 0.199 1 97.44 123 GLN B C 1
ATOM 2156 O O . GLN B 1 123 ? 19.078 4.902 -0.9 1 97.44 123 GLN B O 1
ATOM 2161 N N . PHE B 1 124 ? 18.797 4.043 1.198 1 98.62 124 PHE B N 1
ATOM 2162 C CA . PHE B 1 124 ? 17.375 3.756 1.004 1 98.62 124 PHE B CA 1
ATOM 2163 C C . PHE B 1 124 ? 16.594 5.039 0.763 1 98.62 124 PHE B C 1
ATOM 2165 O O . PHE B 1 124 ? 15.758 5.102 -0.14 1 98.62 124 PHE B O 1
ATOM 2172 N N . ALA B 1 125 ? 16.891 6.074 1.505 1 97.81 125 ALA B N 1
ATOM 2173 C CA . ALA B 1 125 ? 16.219 7.367 1.339 1 97.81 125 ALA B CA 1
ATOM 2174 C C . ALA B 1 125 ? 16.453 7.926 -0.061 1 97.81 125 ALA B C 1
ATOM 2176 O O . ALA B 1 125 ? 15.539 8.461 -0.686 1 97.81 125 ALA B O 1
ATOM 2177 N N . GLY B 1 126 ? 17.703 7.781 -0.519 1 97.31 126 GLY B N 1
ATOM 2178 C CA . GLY B 1 126 ? 18.016 8.25 -1.86 1 97.31 126 GLY B CA 1
ATOM 2179 C C . GLY B 1 126 ? 17.25 7.512 -2.941 1 97.31 126 GLY B C 1
ATOM 2180 O O . GLY B 1 126 ? 16.719 8.125 -3.863 1 97.31 126 GLY B O 1
ATOM 2181 N N . LEU B 1 127 ? 17.188 6.219 -2.838 1 98.38 127 LEU B N 1
ATOM 2182 C CA . LEU B 1 127 ? 16.484 5.383 -3.811 1 98.38 127 LEU B CA 1
ATOM 2183 C C . LEU B 1 127 ? 14.984 5.652 -3.775 1 98.38 127 LEU B C 1
ATOM 2185 O O . LEU B 1 127 ? 14.344 5.754 -4.824 1 98.38 127 LEU B O 1
ATOM 2189 N N . LEU B 1 128 ? 14.414 5.824 -2.535 1 98.31 128 LEU B N 1
ATOM 2190 C CA . LEU B 1 128 ? 13 6.152 -2.391 1 98.31 128 LEU B CA 1
ATOM 2191 C C . LEU B 1 128 ? 12.695 7.516 -3.006 1 98.31 128 LEU B C 1
ATOM 2193 O O . LEU B 1 128 ? 11.633 7.707 -3.609 1 98.31 128 LEU B O 1
ATOM 2197 N N . GLY B 1 129 ? 13.625 8.445 -2.818 1 97.81 129 GLY B N 1
ATOM 2198 C CA . GLY B 1 129 ? 13.445 9.75 -3.436 1 97.81 129 GLY B CA 1
ATOM 2199 C C . GLY B 1 129 ? 13.328 9.688 -4.949 1 97.81 129 GLY B C 1
ATOM 2200 O O . GLY B 1 129 ? 12.469 10.344 -5.543 1 97.81 129 GLY B O 1
ATOM 2201 N N . LYS B 1 130 ? 14.172 8.875 -5.586 1 97.94 130 LYS B N 1
ATOM 2202 C CA . LYS B 1 130 ? 14.109 8.688 -7.031 1 97.94 130 LYS B CA 1
ATOM 2203 C C . LYS B 1 130 ? 12.781 8.055 -7.445 1 97.94 130 LYS B C 1
ATOM 2205 O O . LYS B 1 130 ? 12.164 8.477 -8.43 1 97.94 130 LYS B O 1
ATOM 2210 N N . LEU B 1 131 ? 12.344 7.047 -6.699 1 98.31 131 LEU B N 1
ATOM 2211 C CA . LEU B 1 131 ? 11.086 6.383 -7.008 1 98.31 131 LEU B CA 1
ATOM 2212 C C . LEU B 1 131 ? 9.906 7.348 -6.879 1 98.31 131 LEU B C 1
ATOM 2214 O O . LEU B 1 131 ? 9.016 7.359 -7.727 1 98.31 131 LEU B O 1
ATOM 2218 N N . LEU B 1 132 ? 9.938 8.133 -5.785 1 98.44 132 LEU B N 1
ATOM 2219 C CA . LEU B 1 132 ? 8.844 9.07 -5.535 1 98.44 132 LEU B CA 1
ATOM 2220 C C . LEU B 1 132 ? 8.789 10.141 -6.617 1 98.44 132 LEU B C 1
ATOM 2222 O O . LEU B 1 132 ? 7.707 10.594 -7 1 98.44 132 LEU B O 1
ATOM 2226 N N . THR B 1 133 ? 9.945 10.531 -7.102 1 97.75 133 THR B N 1
ATOM 2227 C CA . THR B 1 133 ? 9.977 11.477 -8.211 1 97.75 133 THR B CA 1
ATOM 2228 C C . THR B 1 133 ? 9.32 10.875 -9.453 1 97.75 133 THR B C 1
ATOM 2230 O O . THR B 1 133 ? 8.516 11.531 -10.117 1 97.75 133 THR B O 1
ATOM 2233 N N . ARG B 1 134 ? 9.617 9.68 -9.727 1 97.25 134 ARG B N 1
ATOM 2234 C CA . ARG B 1 134 ? 9.008 9 -10.867 1 97.25 134 ARG B CA 1
ATOM 2235 C C . ARG B 1 134 ? 7.512 8.797 -10.648 1 97.25 134 ARG B C 1
ATOM 2237 O O . ARG B 1 134 ? 6.715 8.984 -11.57 1 97.25 134 ARG B O 1
ATOM 2244 N N . LEU B 1 135 ? 7.129 8.414 -9.43 1 97.94 135 LEU B N 1
ATOM 2245 C CA . LEU B 1 135 ? 5.723 8.195 -9.102 1 97.94 135 LEU B CA 1
ATOM 2246 C C . LEU B 1 135 ? 4.926 9.492 -9.234 1 97.94 135 LEU B C 1
ATOM 2248 O O . LEU B 1 135 ? 3.758 9.469 -9.617 1 97.94 135 LEU B O 1
ATOM 2252 N N . TYR B 1 136 ? 5.562 10.57 -8.93 1 97.75 136 TYR B N 1
ATOM 2253 C CA . TYR B 1 136 ? 4.898 11.859 -9.062 1 97.75 136 TYR B CA 1
ATOM 2254 C C . TYR B 1 136 ? 4.516 12.125 -10.516 1 97.75 136 TYR B C 1
ATOM 2256 O O . TYR B 1 136 ? 3.461 12.703 -10.789 1 97.75 136 TYR B O 1
ATOM 2264 N N . GLN B 1 137 ? 5.316 11.719 -11.469 1 95.38 137 GLN B N 1
ATOM 2265 C CA . GLN B 1 137 ? 5.02 11.922 -12.883 1 95.38 137 GLN B CA 1
ATOM 2266 C C . GLN B 1 137 ? 3.738 11.195 -13.281 1 95.38 137 GLN B C 1
ATOM 2268 O O . GLN B 1 137 ? 3.029 11.633 -14.195 1 95.38 137 GLN B O 1
ATOM 2273 N N . ASP B 1 138 ? 3.426 10.148 -12.602 1 93.69 138 ASP B N 1
ATOM 2274 C CA . ASP B 1 138 ? 2.227 9.375 -12.891 1 93.69 138 ASP B CA 1
ATOM 2275 C C . ASP B 1 138 ? 1.018 9.922 -12.141 1 93.69 138 ASP B C 1
ATOM 2277 O O . ASP B 1 138 ? -0.055 10.102 -12.719 1 93.69 138 ASP B O 1
ATOM 2281 N N . VAL B 1 139 ? 1.21 10.242 -10.828 1 95.81 139 VAL B N 1
ATOM 2282 C CA . VAL B 1 139 ? 0.117 10.641 -9.945 1 95.81 139 VAL B CA 1
ATOM 2283 C C . VAL B 1 139 ? -0.279 12.086 -10.227 1 95.81 139 VAL B C 1
ATOM 2285 O O . VAL B 1 139 ? -1.467 12.422 -10.25 1 95.81 139 VAL B O 1
ATOM 2288 N N . GLY B 1 140 ? 0.701 12.938 -10.391 1 95.31 140 GLY B N 1
ATOM 2289 C CA . GLY B 1 140 ? 0.482 14.32 -10.781 1 95.31 140 GLY B CA 1
ATOM 2290 C C . GLY B 1 140 ? -0.017 15.195 -9.648 1 95.31 140 GLY B C 1
ATOM 2291 O O . GLY B 1 140 ? -0.421 16.344 -9.867 1 95.31 140 GLY B O 1
ATOM 2292 N N . SER B 1 141 ? -0.109 14.68 -8.453 1 95.88 141 SER B N 1
ATOM 2293 C CA . SER B 1 141 ? -0.542 15.422 -7.27 1 95.88 141 SER B CA 1
ATOM 2294 C C . SER B 1 141 ? 0.32 15.078 -6.059 1 95.88 141 SER B C 1
ATOM 2296 O O . SER B 1 141 ? 0.281 13.953 -5.555 1 95.88 141 SER B O 1
ATOM 2298 N N . ALA B 1 142 ? 1.07 16.094 -5.594 1 95.88 142 ALA B N 1
ATOM 2299 C CA . ALA B 1 142 ? 1.927 15.898 -4.426 1 95.88 142 ALA B CA 1
ATOM 2300 C C . ALA B 1 142 ? 1.098 15.578 -3.184 1 95.88 142 ALA B C 1
ATOM 2302 O O . ALA B 1 142 ? 1.492 14.75 -2.363 1 95.88 142 ALA B O 1
ATOM 2303 N N . ASP B 1 143 ? -0.113 16.188 -3.117 1 93.88 143 ASP B N 1
ATOM 2304 C CA . ASP B 1 143 ? -0.994 15.961 -1.974 1 93.88 143 ASP B CA 1
ATOM 2305 C C . ASP B 1 143 ? -1.451 14.508 -1.902 1 93.88 143 ASP B C 1
ATOM 2307 O O . ASP B 1 143 ? -1.427 13.898 -0.833 1 93.88 143 ASP B O 1
ATOM 2311 N N . LEU B 1 144 ? -1.837 13.992 -3.02 1 96.38 144 LEU B N 1
ATOM 2312 C CA . LEU B 1 144 ? -2.314 12.609 -3.066 1 96.38 144 LEU B CA 1
ATOM 2313 C C . LEU B 1 144 ? -1.171 11.633 -2.816 1 96.38 144 LEU B C 1
ATOM 2315 O O . LEU B 1 144 ? -1.319 10.68 -2.045 1 96.38 144 LEU B O 1
ATOM 2319 N N . LEU B 1 145 ? -0.018 11.867 -3.385 1 97.88 145 LEU B N 1
ATOM 2320 C CA . LEU B 1 145 ? 1.146 10.992 -3.258 1 97.88 145 LEU B CA 1
ATOM 2321 C C . LEU B 1 145 ? 1.622 10.93 -1.811 1 97.88 145 LEU B C 1
ATOM 2323 O O . LEU B 1 145 ? 2.025 9.867 -1.331 1 97.88 145 LEU B O 1
ATOM 2327 N N . CYS B 1 146 ? 1.553 12.055 -1.114 1 97.5 146 CYS B N 1
ATOM 2328 C CA . CYS B 1 146 ? 2.053 12.172 0.251 1 97.5 146 CYS B CA 1
ATOM 2329 C C . CYS B 1 146 ? 0.919 12.477 1.223 1 97.5 146 CYS B C 1
ATOM 2331 O O . CYS B 1 146 ? 1.071 13.312 2.119 1 97.5 146 CYS B O 1
ATOM 2333 N N . ARG B 1 147 ? -0.199 11.82 1.119 1 96.69 147 ARG B N 1
ATOM 2334 C CA . ARG B 1 147 ? -1.434 12.156 1.822 1 96.69 147 ARG B CA 1
ATOM 2335 C C . ARG B 1 147 ? -1.326 11.82 3.307 1 96.69 147 ARG B C 1
ATOM 2337 O O . ARG B 1 147 ? -2.172 12.234 4.102 1 96.69 147 ARG B O 1
ATOM 2344 N N . LEU B 1 148 ? -0.281 11.18 3.744 1 97.38 148 LEU B N 1
ATOM 2345 C CA . LEU B 1 148 ? -0.057 10.922 5.164 1 97.38 148 LEU B CA 1
ATOM 2346 C C . LEU B 1 148 ? 1.3 11.461 5.605 1 97.38 148 LEU B C 1
ATOM 2348 O O . LEU B 1 148 ? 1.885 10.961 6.57 1 97.38 148 LEU B O 1
ATOM 2352 N N . CYS B 1 149 ? 1.766 12.414 4.984 1 96.56 149 CYS B N 1
ATOM 2353 C CA . CYS B 1 149 ? 3.123 12.93 5.133 1 96.56 149 CYS B CA 1
ATOM 2354 C C . CYS B 1 149 ? 3.307 13.602 6.488 1 96.56 149 CYS B C 1
ATOM 2356 O O . CYS B 1 149 ? 2.445 14.359 6.93 1 96.56 149 CYS B O 1
ATOM 2358 N N . ASP B 1 150 ? 4.391 13.289 7.078 1 96.06 150 ASP B N 1
ATOM 2359 C CA . ASP B 1 150 ? 4.957 14.125 8.133 1 96.06 150 ASP B CA 1
ATOM 2360 C C . ASP B 1 150 ? 5.988 15.102 7.562 1 96.06 150 ASP B C 1
ATOM 2362 O O . ASP B 1 150 ? 7.184 14.805 7.543 1 96.06 150 ASP B O 1
ATOM 2366 N N . ARG B 1 151 ? 5.578 16.266 7.242 1 92.88 151 ARG B N 1
ATOM 2367 C CA . ARG B 1 151 ? 6.387 17.219 6.492 1 92.88 151 ARG B CA 1
ATOM 2368 C C . ARG B 1 151 ? 7.633 17.625 7.277 1 92.88 151 ARG B C 1
ATOM 2370 O O . ARG B 1 151 ? 8.711 17.781 6.703 1 92.88 151 ARG B O 1
ATOM 2377 N N . VAL B 1 152 ? 7.434 17.797 8.523 1 92.56 152 VAL B N 1
ATOM 2378 C CA . VAL B 1 152 ? 8.547 18.219 9.359 1 92.56 152 VAL B CA 1
ATOM 2379 C C . VAL B 1 152 ? 9.68 17.203 9.273 1 92.56 152 VAL B C 1
ATOM 2381 O O . VAL B 1 152 ? 10.836 17.578 9.039 1 92.56 152 VAL B O 1
ATOM 2384 N N . SER B 1 153 ? 9.359 15.945 9.367 1 92.44 153 SER B N 1
ATOM 2385 C CA . SER B 1 153 ? 10.359 14.891 9.273 1 92.44 153 SER B CA 1
ATOM 2386 C C . SER B 1 153 ? 10.938 14.805 7.863 1 92.44 153 SER B C 1
ATOM 2388 O O . SER B 1 153 ? 12.141 14.602 7.688 1 92.44 153 SER B O 1
ATOM 2390 N N . CYS B 1 154 ? 10.102 15.008 6.902 1 93.81 154 CYS B N 1
ATOM 2391 C CA . CYS B 1 154 ? 10.484 14.805 5.512 1 93.81 154 CYS B CA 1
ATOM 2392 C C . CYS B 1 154 ? 11.492 15.852 5.062 1 93.81 154 CYS B C 1
ATOM 2394 O O . CYS B 1 154 ? 12.398 15.547 4.285 1 93.81 154 CYS B O 1
ATOM 2396 N N . THR B 1 155 ? 11.383 17.047 5.562 1 93.31 155 THR B N 1
ATOM 2397 C CA . THR B 1 155 ? 12.188 18.156 5.047 1 93.31 155 THR B CA 1
ATOM 2398 C C . THR B 1 155 ? 13.281 18.531 6.039 1 93.31 155 THR B C 1
ATOM 2400 O O . THR B 1 155 ? 13.953 19.562 5.867 1 93.31 155 THR B O 1
ATOM 2403 N N . HIS B 1 156 ? 13.328 17.719 7.07 1 90.19 156 HIS B N 1
ATOM 2404 C CA . HIS B 1 156 ? 14.367 18 8.055 1 90.19 156 HIS B CA 1
ATOM 2405 C C . HIS B 1 156 ? 15.758 17.828 7.461 1 90.19 156 HIS B C 1
ATOM 2407 O O . HIS B 1 156 ? 16.234 16.688 7.336 1 90.19 156 HIS B O 1
ATOM 2413 N N . GLY B 1 157 ? 16.406 18.875 7.098 1 89.94 157 GLY B N 1
ATOM 2414 C CA . GLY B 1 157 ? 17.781 18.875 6.59 1 89.94 157 GLY B CA 1
ATOM 2415 C C . GLY B 1 157 ? 17.875 18.391 5.156 1 89.94 157 GLY B C 1
ATOM 2416 O O . GLY B 1 157 ? 18.953 18.047 4.688 1 89.94 157 GLY B O 1
ATOM 2417 N N . ALA B 1 158 ? 16.828 18.297 4.457 1 93.25 158 ALA B N 1
ATOM 2418 C CA . ALA B 1 158 ? 16.828 17.797 3.084 1 93.25 158 ALA B CA 1
ATOM 2419 C C . ALA B 1 158 ? 15.688 18.375 2.271 1 93.25 158 ALA B C 1
ATOM 2421 O O . ALA B 1 158 ? 14.703 18.859 2.836 1 93.25 158 ALA B O 1
ATOM 2422 N N . VAL B 1 159 ? 15.82 18.312 0.979 1 94.62 159 VAL B N 1
ATOM 2423 C CA . VAL B 1 159 ? 14.773 18.766 0.069 1 94.62 159 VAL B CA 1
ATOM 2424 C C . VAL B 1 159 ? 13.734 17.672 -0.117 1 94.62 159 VAL B C 1
ATOM 2426 O O . VAL B 1 159 ? 14.086 16.5 -0.27 1 94.62 159 VAL B O 1
ATOM 2429 N N . CYS B 1 160 ? 12.492 18.031 -0.045 1 96.12 160 CYS B N 1
ATOM 2430 C CA . CYS B 1 160 ? 11.422 17.094 -0.341 1 96.12 160 CYS B CA 1
ATOM 2431 C C . CYS B 1 160 ? 11.469 16.656 -1.8 1 96.12 160 CYS B C 1
ATOM 2433 O O . CYS B 1 160 ? 11.312 17.469 -2.703 1 96.12 160 CYS B O 1
ATOM 2435 N N . PRO B 1 161 ? 11.617 15.438 -2.066 1 96.12 161 PRO B N 1
ATOM 2436 C CA . PRO B 1 161 ? 11.75 15.016 -3.465 1 96.12 161 PRO B CA 1
ATOM 2437 C C . PRO B 1 161 ? 10.461 15.211 -4.262 1 96.12 161 PRO B C 1
ATOM 2439 O O . PRO B 1 161 ? 10.516 15.547 -5.449 1 96.12 161 PRO B O 1
ATOM 2442 N N . VAL B 1 162 ? 9.344 15.039 -3.664 1 97.38 162 VAL B N 1
ATOM 2443 C CA . VAL B 1 162 ? 8.062 15.211 -4.344 1 97.38 162 VAL B CA 1
ATOM 2444 C C . VAL B 1 162 ? 7.805 16.703 -4.586 1 97.38 162 VAL B C 1
ATOM 2446 O O . VAL B 1 162 ? 7.379 17.094 -5.676 1 97.38 162 VAL B O 1
ATOM 2449 N N . GLY B 1 163 ? 8.086 17.469 -3.537 1 95.88 163 GLY B N 1
ATOM 2450 C CA . GLY B 1 163 ? 7.992 18.922 -3.711 1 95.88 163 GLY B CA 1
ATOM 2451 C C . GLY B 1 163 ? 8.875 19.438 -4.824 1 95.88 163 GLY B C 1
ATOM 2452 O O . GLY B 1 163 ? 8.461 20.297 -5.605 1 95.88 163 GLY B O 1
ATOM 2453 N N . GLN B 1 164 ? 10.07 18.984 -4.891 1 96 164 GLN B N 1
ATOM 2454 C CA . GLN B 1 164 ? 11 19.375 -5.945 1 96 164 GLN B CA 1
ATOM 2455 C C . GLN B 1 164 ? 10.484 18.953 -7.32 1 96 164 GLN B C 1
ATOM 2457 O O . GLN B 1 164 ? 10.562 19.719 -8.281 1 96 164 GLN B O 1
ATOM 2462 N N . ALA B 1 165 ? 9.938 17.781 -7.414 1 95.75 165 ALA B N 1
ATOM 2463 C CA . ALA B 1 165 ? 9.383 17.312 -8.68 1 95.75 165 ALA B CA 1
ATOM 2464 C C . ALA B 1 165 ? 8.227 18.203 -9.133 1 95.75 165 ALA B C 1
ATOM 2466 O O . ALA B 1 165 ? 8.094 18.484 -10.328 1 95.75 165 ALA B O 1
ATOM 2467 N N . GLU B 1 166 ? 7.406 18.531 -8.203 1 95.06 166 GLU B N 1
ATOM 2468 C CA . GLU B 1 166 ? 6.285 19.422 -8.508 1 95.06 166 GLU B CA 1
ATOM 2469 C C . GLU B 1 166 ? 6.773 20.766 -9.039 1 95.06 166 GLU B C 1
ATOM 2471 O O . GLU B 1 166 ? 6.238 21.281 -10.023 1 95.06 166 GLU B O 1
ATOM 2476 N N . ARG B 1 167 ? 7.793 21.328 -8.43 1 94 167 ARG B N 1
ATOM 2477 C CA . ARG B 1 167 ? 8.367 22.594 -8.867 1 94 167 ARG B CA 1
ATOM 2478 C C . ARG B 1 167 ? 9 22.469 -10.25 1 94 167 ARG B C 1
ATOM 2480 O O . ARG B 1 167 ? 8.891 23.375 -11.078 1 94 167 ARG B O 1
ATOM 2487 N N . ASP B 1 168 ? 9.633 21.375 -10.516 1 92.5 168 ASP B N 1
ATOM 2488 C CA . ASP B 1 168 ? 10.312 21.141 -11.781 1 92.5 168 ASP B CA 1
ATOM 2489 C C . ASP B 1 168 ? 9.305 20.969 -12.922 1 92.5 168 ASP B C 1
ATOM 2491 O O . ASP B 1 168 ? 9.602 21.297 -14.07 1 92.5 168 ASP B O 1
ATOM 2495 N N . ARG B 1 169 ? 8.188 20.406 -12.594 1 88.62 169 ARG B N 1
ATOM 2496 C CA . ARG B 1 169 ? 7.16 20.219 -13.609 1 88.62 169 ARG B CA 1
ATOM 2497 C C . ARG B 1 169 ? 6.48 21.531 -13.969 1 88.62 169 ARG B C 1
ATOM 2499 O O . ARG B 1 169 ? 6.039 21.719 -15.102 1 88.62 169 ARG B O 1
ATOM 2506 N N . LYS B 1 170 ? 6.254 22.422 -13 1 84.56 170 LYS B N 1
ATOM 2507 C CA . LYS B 1 170 ? 5.613 23.719 -13.227 1 84.56 170 LYS B CA 1
ATOM 2508 C C . LYS B 1 170 ? 6.543 24.656 -13.992 1 84.56 170 LYS B C 1
ATOM 2510 O O . LYS B 1 170 ? 6.086 25.625 -14.602 1 84.56 170 LYS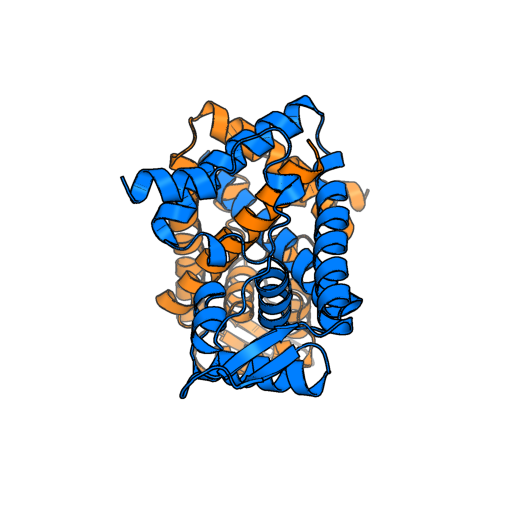 B O 1
ATOM 2515 N N . SER B 1 171 ? 7.793 24.375 -14.047 1 75.69 171 SER B N 1
ATOM 2516 C CA . SER B 1 171 ? 8.742 25.219 -14.773 1 75.69 171 SER B CA 1
ATOM 2517 C C . SER B 1 171 ? 8.898 24.75 -16.219 1 75.69 171 SER B C 1
ATOM 2519 O O . SER B 1 171 ? 9.133 25.547 -17.125 1 75.69 171 SER B O 1
#

Secondary structure (DSSP, 8-state):
-HHHHHHHHHHHHHHHHHHHHHHHHHHH---HHHHHHHHHHHTS--EEHHHHHHHTT--HHHHHHHHHHHHHTTSEEEEE-STTPEEEEE-HHHHHHHHHHHHHHHHHHHHHHTTS-HHHHHHHHHHHHHHHHHHHHHH--HHHHTTT--HHHHTTTS--HHHHHHHHHH-/-HHHHHHHHHHHHHHHHHHHHHHHHHHH---HHHHHHHHHHHTS--EEHHHHHHHTT--HHHHHHHHHHHHHTTSEEEEE-STTPEEEEE-HHHHHHHHHHHHHHHHHHHHHHTTS-HHHHHHHHHHHHHHHHHHHHHH--HHHHTTT--HHHHTTTS--HHHHHHHHHH-

Organism: Amycolatopsis orientalis (NCBI:txid31958)

Foldseek 3Di:
DVVVVVVVVVVVVVVLVVVLQVCLCVPQVAGPLLLLLLQLQLVPDWDFLCRSCVLAVHDSVVSVVSQVVCVVVQQKDWDDDDDDTITIHGDPVSNVSNVVSLVVSCVVVVVVLVVDDPVRSVVVLVVVLVVLLVVCVVVVHLSNSQSSDPVCVQPVVHDNSSVVSNVVVVD/DVVVVVVVVVVVVVVLVVVLQVCLCVPQVAGPLLLLLLQLQLVPDWDFLCRSCVLAPHDSVVSVVSQVVCVVVVQKDWDDDPPDTITIHGDPVSNVSNVVSLVVSCVVVVVVLVVDDPVRSVVVLVVVLVVLLVVCVVVVHLSNSQSSDPVCVQPVVHDNSSVVSNVVVVD

Radius of gyration: 20.87 Å; Cα contacts (8 Å, |Δi|>4): 504; chains: 2; bounding box: 46×70×36 Å

Nearest PDB structures (foldseek):
  3eco-assembly1_A  TM=8.979E-01  e=4.182E-06  Staphylococcus aureus subsp. aureus Mu50
  3cjn-assembly1_A-2  TM=7.312E-01  e=5.950E-06  Ruegeria pomeroyi DSS-3
  3fm5-assembly3_B  TM=7.684E-01  e=1.523E-05  Rhodococcus jostii RHA1
  5x7z-assembly1_A-2  TM=7.696E-01  e=1.713E-05  Mycobacterium tuberculosis H37Rv
  3fm5-assembly3_D  TM=7.624E-01  e=2.143E-04  Rhodococcus jostii RHA1

Solvent-accessible surface area (backbone atoms only — not comparable to full-atom values): 17691 Å² total; per-residue (Å²): 110,54,57,27,34,22,43,46,48,54,27,44,15,43,46,50,39,51,51,46,46,50,48,36,32,72,75,66,70,36,52,67,67,52,47,26,49,37,36,54,46,63,75,68,56,82,29,35,54,58,55,49,13,57,37,62,73,38,54,61,70,57,24,48,53,51,48,51,53,36,34,76,72,50,28,35,42,79,38,83,40,92,72,93,49,53,29,41,40,65,30,76,60,19,46,51,48,24,49,49,47,45,50,51,46,45,52,57,36,28,60,54,49,64,76,42,54,75,69,50,41,52,53,48,37,53,53,43,36,54,46,36,36,56,47,40,74,72,68,71,39,64,48,46,48,40,28,71,62,49,63,70,44,43,40,60,92,45,78,43,44,48,61,51,44,54,54,60,69,76,102,110,52,56,25,34,23,43,46,48,53,28,45,15,43,47,51,39,51,51,48,46,50,46,35,31,74,75,66,69,36,52,67,66,53,48,28,49,36,38,54,46,63,77,67,55,80,28,36,54,60,56,50,13,57,37,62,72,36,54,61,70,56,24,49,52,50,50,52,53,34,34,75,71,50,28,34,43,78,38,84,41,91,73,91,50,54,28,41,40,66,30,76,58,18,46,51,47,25,50,48,48,44,50,51,46,45,54,58,35,28,61,55,49,65,77,41,52,75,69,51,41,53,53,47,38,52,54,42,36,54,46,37,36,55,47,40,73,72,69,71,38,64,49,46,49,40,28,70,61,49,61,70,45,43,40,61,91,44,77,43,44,49,60,51,45,53,53,60,68,77,102

InterPro domains:
  IPR000835 MarR-type HTH domain [PF12802] (38-80)
  IPR000835 MarR-type HTH domain [PR00598] (47-63)
  IPR000835 MarR-type HTH domain [PR00598] (64-79)
  IPR000835 MarR-type HTH domain [PR00598] (111-131)
  IPR000835 MarR-type HTH domain [PS50995] (2-133)
  IPR000835 MarR-type HTH domain [SM00347] (23-121)
  IPR036388 Winged helix-like DNA-binding domain superfamily [G3DSA:1.10.10.10] (1-137)
  IPR036390 Winged helix DNA-binding domain superfamily [SSF46785] (16-135)
  IPR039422 Transcription regulators MarR/SlyA-like [PTHR33164] (14-135)

pLDDT: mean 94.04, std 6.91, range [59.34, 98.69]

Sequence (342 aa):
MQARTANLLGAAALAVTDRVLADAHRKAGVSASAAAALVVASAGSALSVTELGRRIGLSQSAAARMVDSLEQRGLFARRPRQGREVTVELTAEGRRTAQTLIEERGAGLTGLIEELSPREQEQFAGLLGKLLTRLYQDVGSADLLCRLCDRVSCTHGAVCPVGQAERDRKSMQARTANLLGAAALAVTDRVLADAHRKAGVSASAAAALVVASAGSALSVTELGRRIGLSQSAAARMVDSLEQRGLFARRPRQGREVTVELTAEGRRTAQTLIEERGAGLTGLIEELSPREQEQFAGLLGKLLTRLYQDVGSADLLCRLCDRVSCTHGAVCPVGQAERDRKS